Protein AF-Q744Z2-F1 (afdb_monomer_lite)

Radius of gyration: 29.04 Å; chains: 1; bounding box: 95×55×55 Å

Organism: Mycolicibacterium paratuberculosis (strain ATCC BAA-968 / K-10) (NCBI:txid262316)

Structure (mmCIF, N/CA/C/O backbone):
data_AF-Q744Z2-F1
#
_entry.id   AF-Q744Z2-F1
#
loop_
_atom_site.group_PDB
_atom_site.id
_atom_site.type_symbol
_atom_site.label_atom_id
_atom_site.label_alt_id
_atom_site.label_comp_id
_atom_site.label_asym_id
_atom_site.label_entity_id
_atom_site.label_seq_id
_atom_site.pdbx_PDB_ins_code
_atom_site.Cartn_x
_atom_site.Cartn_y
_atom_site.Cartn_z
_atom_site.occupancy
_atom_site.B_iso_or_equiv
_atom_site.auth_seq_id
_atom_site.auth_comp_id
_atom_site.auth_asym_id
_atom_site.auth_atom_id
_atom_site.pdbx_PDB_model_num
ATOM 1 N N . MET A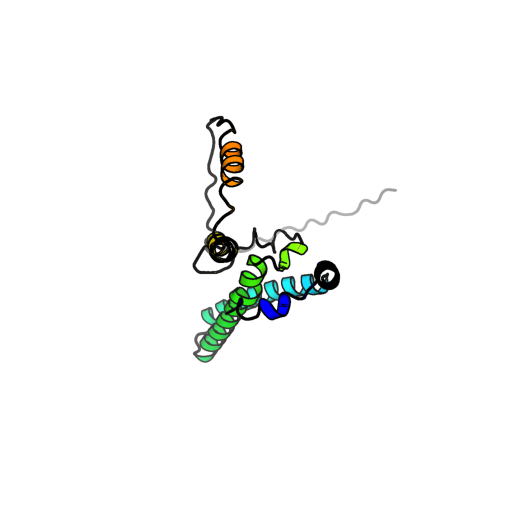 1 1 ? 30.072 -0.519 0.307 1.00 42.50 1 MET A N 1
ATOM 2 C CA . MET A 1 1 ? 30.632 -1.608 -0.518 1.00 42.50 1 MET A CA 1
ATOM 3 C C . MET A 1 1 ? 29.762 -1.810 -1.752 1.00 42.50 1 MET A C 1
ATOM 5 O O . MET A 1 1 ? 28.887 -2.658 -1.738 1.00 42.50 1 MET A O 1
ATOM 9 N N . ALA A 1 2 ? 29.960 -0.981 -2.777 1.00 50.59 2 ALA A N 1
ATOM 10 C CA . ALA A 1 2 ? 29.364 -1.146 -4.112 1.00 50.59 2 ALA A CA 1
ATOM 11 C C . ALA A 1 2 ? 30.356 -0.751 -5.231 1.00 50.59 2 ALA A C 1
ATOM 13 O O . ALA A 1 2 ? 30.009 -0.749 -6.401 1.00 50.59 2 ALA A O 1
ATOM 14 N N . ILE A 1 3 ? 31.595 -0.389 -4.864 1.00 55.66 3 ILE A N 1
ATOM 15 C CA . ILE A 1 3 ? 32.627 0.159 -5.765 1.00 55.66 3 ILE A CA 1
ATOM 16 C C . ILE A 1 3 ? 33.901 -0.711 -5.696 1.00 55.66 3 ILE A C 1
ATOM 18 O O . ILE A 1 3 ? 34.988 -0.274 -6.044 1.00 55.66 3 ILE A O 1
ATOM 22 N N . THR A 1 4 ? 33.813 -1.941 -5.184 1.00 59.09 4 THR A N 1
ATOM 23 C CA . THR A 1 4 ? 34.967 -2.857 -5.117 1.00 59.09 4 THR A CA 1
ATOM 24 C C . THR A 1 4 ? 35.153 -3.672 -6.401 1.00 59.09 4 THR A C 1
ATOM 26 O O . THR A 1 4 ? 36.290 -3.998 -6.715 1.00 59.09 4 THR A O 1
ATOM 29 N N . ASP A 1 5 ? 34.094 -3.876 -7.197 1.00 57.38 5 ASP A N 1
ATOM 30 C CA . ASP A 1 5 ? 34.128 -4.647 -8.457 1.00 57.38 5 ASP A CA 1
ATOM 31 C C . ASP A 1 5 ? 34.112 -3.776 -9.723 1.00 57.38 5 ASP A C 1
ATOM 33 O O . ASP A 1 5 ? 33.815 -4.243 -10.816 1.00 57.38 5 ASP A O 1
ATOM 37 N N . ALA A 1 6 ? 34.470 -2.491 -9.629 1.00 60.88 6 ALA A N 1
ATOM 38 C CA . ALA A 1 6 ? 34.518 -1.609 -10.803 1.00 60.88 6 ALA A CA 1
ATOM 39 C C . ALA A 1 6 ? 35.442 -2.147 -11.921 1.00 60.88 6 ALA A C 1
ATOM 41 O O . ALA A 1 6 ? 35.176 -1.925 -13.100 1.00 60.88 6 ALA A O 1
ATOM 42 N N . ALA A 1 7 ? 36.491 -2.895 -11.560 1.00 64.31 7 ALA A N 1
ATOM 43 C CA . ALA A 1 7 ? 37.372 -3.579 -12.507 1.00 64.31 7 ALA A CA 1
ATOM 44 C C . ALA A 1 7 ? 36.677 -4.738 -13.248 1.00 64.31 7 ALA A C 1
ATOM 46 O O . ALA A 1 7 ? 37.000 -4.997 -14.405 1.00 64.31 7 ALA A O 1
ATOM 47 N N . GLU A 1 8 ? 35.703 -5.397 -12.614 1.00 65.38 8 GLU A N 1
ATOM 48 C CA . GLU A 1 8 ? 34.899 -6.452 -13.230 1.00 65.38 8 GLU A CA 1
ATOM 49 C C . GLU A 1 8 ? 33.952 -5.877 -14.283 1.00 65.38 8 GLU A C 1
ATOM 51 O O . GLU A 1 8 ? 33.723 -6.530 -15.278 1.00 65.38 8 GLU A O 1
ATOM 56 N N . TYR A 1 9 ? 33.476 -4.636 -14.164 1.00 59.28 9 TYR A N 1
ATOM 57 C CA . TYR A 1 9 ? 32.625 -4.006 -15.191 1.00 59.28 9 TYR A CA 1
ATOM 58 C C . TYR A 1 9 ? 33.406 -3.177 -16.224 1.00 59.28 9 TYR A C 1
ATOM 60 O O . TYR A 1 9 ? 32.854 -2.789 -17.253 1.00 59.28 9 TYR A O 1
ATOM 68 N N . ALA A 1 10 ? 34.702 -2.933 -15.997 1.00 64.75 10 ALA A N 1
ATOM 69 C CA . ALA A 1 10 ? 35.559 -2.115 -16.863 1.00 64.75 10 ALA A CA 1
ATOM 70 C C . ALA A 1 10 ? 35.839 -2.726 -18.253 1.00 64.75 10 ALA A C 1
ATOM 72 O O . ALA A 1 10 ? 36.428 -2.059 -19.102 1.00 64.75 10 ALA A O 1
ATOM 73 N N . HIS A 1 11 ? 35.438 -3.979 -18.494 1.00 70.69 11 HIS A N 1
ATOM 74 C CA . HIS A 1 11 ? 35.577 -4.652 -19.789 1.00 70.69 11 HIS A CA 1
ATOM 75 C C . HIS A 1 11 ? 34.333 -4.536 -20.686 1.00 70.69 11 HIS A C 1
ATOM 77 O O . HIS A 1 11 ? 34.386 -4.965 -21.840 1.00 70.69 11 HIS A O 1
ATOM 83 N N . LEU A 1 12 ? 33.223 -3.980 -20.180 1.00 77.44 12 LEU A N 1
ATOM 84 C CA . LEU A 1 12 ? 32.014 -3.779 -20.975 1.00 77.44 12 LEU A CA 1
ATOM 85 C C . LEU A 1 12 ? 32.276 -2.713 -22.037 1.00 77.44 12 LEU A C 1
ATOM 87 O O . LEU A 1 12 ? 32.631 -1.573 -21.731 1.00 77.44 12 LEU A O 1
ATOM 91 N N . ARG A 1 13 ? 32.097 -3.086 -23.303 1.00 83.75 13 ARG A N 1
ATOM 92 C CA . ARG A 1 13 ? 32.170 -2.135 -24.413 1.00 83.75 13 ARG A CA 1
ATOM 93 C C . ARG A 1 13 ? 30.860 -1.364 -24.482 1.00 83.75 13 ARG A C 1
ATOM 95 O O . ARG A 1 13 ? 29.827 -1.814 -23.994 1.00 83.75 13 ARG A O 1
ATOM 102 N N . GLU A 1 14 ? 30.880 -0.232 -25.170 1.00 85.88 14 GLU A N 1
ATOM 103 C CA . GLU A 1 14 ? 29.689 0.597 -25.388 1.00 85.88 14 GLU A CA 1
ATOM 104 C C . GLU A 1 14 ? 28.515 -0.203 -25.984 1.00 85.88 14 GLU A C 1
ATOM 106 O O . GLU A 1 14 ? 27.380 -0.067 -25.540 1.00 85.88 14 GLU A O 1
ATOM 111 N N . ALA A 1 15 ? 28.801 -1.133 -26.900 1.00 87.19 15 ALA A N 1
ATOM 112 C CA . ALA A 1 15 ? 27.796 -2.035 -27.463 1.00 87.19 15 ALA A CA 1
ATOM 113 C C . ALA A 1 15 ? 27.178 -2.998 -26.429 1.00 87.19 15 ALA A C 1
ATOM 115 O O . ALA A 1 15 ? 25.996 -3.320 -26.527 1.00 87.19 15 ALA A O 1
ATOM 116 N N . ASP A 1 16 ? 27.957 -3.452 -25.441 1.00 88.62 16 ASP A N 1
ATOM 117 C CA . ASP A 1 16 ? 27.472 -4.345 -24.385 1.00 88.62 16 ASP A CA 1
ATOM 118 C C . ASP A 1 16 ? 26.570 -3.563 -23.402 1.00 88.62 16 ASP A C 1
ATOM 120 O O . ASP A 1 16 ? 25.550 -4.081 -22.944 1.00 88.62 16 ASP A O 1
ATOM 124 N N . LEU A 1 17 ? 26.892 -2.287 -23.140 1.00 89.50 17 LEU A N 1
ATOM 125 C CA . LEU A 1 17 ? 26.058 -1.375 -22.345 1.00 89.50 17 LEU A CA 1
ATOM 126 C C . LEU A 1 17 ? 24.735 -1.034 -23.043 1.00 89.50 17 LEU A C 1
ATOM 128 O O . LEU A 1 17 ? 23.687 -1.062 -22.399 1.00 89.50 17 LEU A O 1
ATOM 132 N N . GLU A 1 18 ? 24.761 -0.755 -24.348 1.00 92.75 18 GLU A N 1
ATOM 133 C CA . GLU A 1 18 ? 23.546 -0.494 -25.131 1.00 92.75 18 GLU A CA 1
ATOM 134 C C . GLU A 1 18 ? 22.637 -1.730 -25.160 1.00 92.75 18 GLU A C 1
ATOM 136 O O . GLU A 1 18 ? 21.440 -1.640 -24.888 1.00 92.75 18 GLU A O 1
ATOM 141 N N . ALA A 1 19 ? 23.211 -2.914 -25.402 1.00 92.88 19 ALA A N 1
ATOM 142 C CA . ALA A 1 19 ? 22.464 -4.168 -25.378 1.00 92.88 19 ALA A CA 1
ATOM 143 C C . ALA A 1 19 ? 21.819 -4.432 -24.006 1.00 92.88 19 ALA A C 1
ATOM 145 O O . ALA A 1 19 ? 20.661 -4.854 -23.939 1.00 92.88 19 ALA A O 1
ATOM 146 N N . LEU A 1 20 ? 22.532 -4.140 -22.911 1.00 92.75 20 LEU A N 1
ATOM 147 C CA . LEU A 1 20 ? 21.984 -4.211 -21.556 1.00 92.75 20 LEU A CA 1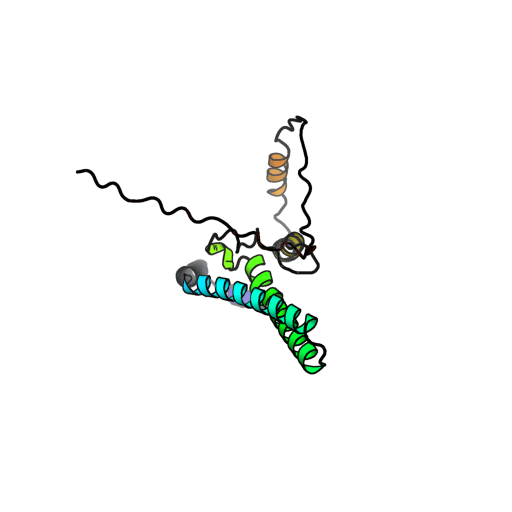
ATOM 148 C C . LEU A 1 20 ? 20.840 -3.207 -21.351 1.00 92.75 20 LEU A C 1
ATOM 150 O O . LEU A 1 20 ? 19.808 -3.572 -20.789 1.00 92.75 20 LEU A O 1
ATOM 154 N N . GLY A 1 21 ? 20.993 -1.968 -21.822 1.00 94.00 21 GLY A N 1
ATOM 155 C CA . GLY A 1 21 ? 19.952 -0.941 -21.760 1.00 94.00 21 GLY A CA 1
ATOM 156 C C . GLY A 1 21 ? 18.669 -1.376 -22.468 1.00 94.00 21 GLY A C 1
ATOM 157 O O . GLY A 1 21 ? 17.589 -1.319 -21.879 1.00 94.00 21 GLY A O 1
ATOM 158 N N . VAL A 1 22 ? 18.793 -1.905 -23.689 1.00 96.56 22 VAL A N 1
ATOM 159 C CA . VAL A 1 22 ? 17.668 -2.462 -24.458 1.00 96.56 22 VAL A CA 1
ATOM 160 C C . VAL A 1 22 ? 17.008 -3.630 -23.719 1.00 96.56 22 VAL A C 1
ATOM 162 O O . VAL A 1 22 ? 15.781 -3.707 -23.672 1.00 96.56 22 VAL A O 1
ATOM 165 N N . ALA A 1 23 ? 17.792 -4.522 -23.108 1.00 96.12 23 ALA A N 1
ATOM 166 C CA . ALA A 1 23 ? 17.257 -5.655 -22.355 1.00 96.12 23 ALA A CA 1
ATOM 167 C C . ALA A 1 23 ? 16.485 -5.214 -21.097 1.00 96.12 23 ALA A C 1
ATOM 169 O O . ALA A 1 23 ? 15.391 -5.716 -20.835 1.00 96.12 23 ALA A O 1
ATOM 170 N N . LEU A 1 24 ? 17.015 -4.252 -20.336 1.00 97.56 24 LEU A N 1
ATOM 171 C CA . LEU A 1 24 ? 16.335 -3.695 -19.160 1.00 97.56 24 LEU A CA 1
ATOM 172 C C . LEU A 1 24 ? 15.051 -2.955 -19.542 1.00 97.56 24 LEU A C 1
ATOM 174 O O . LEU A 1 24 ? 14.034 -3.078 -18.860 1.00 97.56 24 LEU A O 1
ATOM 178 N N . GLU A 1 25 ? 15.079 -2.223 -20.649 1.00 96.75 25 GLU A N 1
ATOM 179 C CA . GLU A 1 25 ? 13.915 -1.536 -21.197 1.00 96.75 25 GLU A CA 1
ATOM 180 C C . GLU A 1 25 ? 12.828 -2.521 -21.651 1.00 96.75 25 GLU A C 1
ATOM 182 O O . GLU A 1 25 ? 11.644 -2.287 -21.400 1.00 96.75 25 GLU A O 1
ATOM 187 N N . ALA A 1 26 ? 13.212 -3.641 -22.270 1.00 97.75 26 ALA A N 1
ATOM 188 C CA . ALA A 1 26 ? 12.282 -4.709 -22.623 1.00 97.75 26 ALA A CA 1
ATOM 189 C C . ALA A 1 26 ? 11.605 -5.293 -21.372 1.00 97.75 26 ALA A C 1
ATOM 191 O O . ALA A 1 26 ? 10.379 -5.343 -21.315 1.00 97.75 26 ALA A O 1
ATOM 192 N N . ILE A 1 27 ? 12.378 -5.613 -20.325 1.00 96.81 27 ILE A N 1
ATOM 193 C CA . ILE A 1 27 ? 11.834 -6.088 -19.040 1.00 96.81 27 ILE A CA 1
ATOM 194 C C . ILE A 1 27 ? 10.884 -5.051 -18.429 1.00 96.81 27 ILE A C 1
ATOM 196 O O . ILE A 1 27 ? 9.795 -5.403 -17.974 1.00 96.81 27 ILE A O 1
ATOM 200 N N . ARG A 1 28 ? 11.267 -3.767 -18.424 1.00 95.25 28 ARG A N 1
ATOM 201 C CA . ARG A 1 28 ? 10.423 -2.682 -17.906 1.00 95.25 28 ARG A CA 1
ATOM 202 C C . ARG A 1 28 ? 9.082 -2.639 -18.635 1.00 95.25 28 ARG A C 1
ATOM 204 O O . ARG A 1 28 ? 8.046 -2.584 -17.979 1.00 95.25 28 ARG A O 1
ATOM 211 N N . ARG A 1 29 ? 9.099 -2.700 -19.970 1.00 96.25 29 ARG A N 1
ATOM 212 C CA . ARG A 1 29 ? 7.886 -2.713 -20.800 1.00 96.25 29 ARG A CA 1
ATOM 213 C C . ARG A 1 29 ? 7.031 -3.937 -20.540 1.00 96.25 29 ARG A C 1
ATOM 215 O O . ARG A 1 29 ? 5.824 -3.790 -20.404 1.00 96.25 29 ARG A O 1
ATOM 222 N N . ASP A 1 30 ? 7.629 -5.117 -20.450 1.00 95.94 30 ASP A N 1
ATOM 223 C CA . ASP A 1 30 ? 6.895 -6.354 -20.184 1.00 95.94 30 ASP A CA 1
ATOM 224 C C . ASP A 1 30 ? 6.180 -6.285 -18.832 1.00 95.94 30 ASP A C 1
ATOM 226 O O . ASP A 1 30 ? 4.991 -6.593 -18.740 1.00 95.94 30 ASP A O 1
ATOM 230 N N . ILE A 1 31 ? 6.870 -5.793 -17.798 1.00 93.50 31 ILE A N 1
ATOM 231 C CA . ILE A 1 31 ? 6.277 -5.581 -16.476 1.00 93.50 31 ILE A CA 1
ATOM 232 C C . ILE A 1 31 ? 5.169 -4.529 -16.549 1.00 93.50 31 ILE A C 1
ATOM 234 O O . ILE A 1 31 ? 4.071 -4.797 -16.074 1.00 93.50 31 ILE A O 1
ATOM 238 N N . GLU A 1 32 ? 5.407 -3.364 -17.153 1.00 92.88 32 GLU A N 1
ATOM 239 C CA . GLU A 1 32 ? 4.403 -2.297 -17.284 1.00 92.88 32 GLU A CA 1
ATOM 240 C C . GLU A 1 32 ? 3.158 -2.750 -18.053 1.00 92.88 32 GLU A C 1
ATOM 242 O O . GLU A 1 32 ? 2.044 -2.447 -17.632 1.00 92.88 32 GLU A O 1
ATOM 247 N N . ASN A 1 33 ? 3.339 -3.528 -19.121 1.00 94.06 33 ASN A N 1
ATOM 248 C CA . ASN A 1 33 ? 2.256 -4.087 -19.927 1.00 94.06 33 ASN A CA 1
ATOM 249 C C . ASN A 1 33 ? 1.501 -5.211 -19.208 1.00 94.06 33 ASN A C 1
ATOM 251 O O . ASN A 1 33 ? 0.337 -5.453 -19.516 1.00 94.06 33 ASN A O 1
ATOM 255 N N . SER A 1 34 ? 2.149 -5.912 -18.271 1.00 93.62 34 SER A N 1
ATOM 256 C CA . SER A 1 34 ? 1.495 -6.958 -17.476 1.00 93.62 34 SER A CA 1
ATOM 257 C C . SER A 1 34 ? 0.505 -6.398 -16.451 1.00 93.62 34 SER A C 1
ATOM 259 O O . SER A 1 34 ? -0.377 -7.126 -15.993 1.00 93.62 34 SER A O 1
ATOM 261 N N . ARG A 1 35 ? 0.627 -5.108 -16.112 1.00 94.62 35 ARG A N 1
ATOM 262 C CA . ARG A 1 35 ? -0.248 -4.429 -15.152 1.00 94.62 35 ARG A CA 1
ATOM 263 C C . ARG A 1 35 ? -1.627 -4.234 -15.752 1.00 94.62 35 ARG A C 1
ATOM 265 O O . ARG A 1 35 ? -1.765 -3.865 -16.917 1.00 94.62 35 ARG A O 1
ATOM 272 N N . GLY A 1 36 ? -2.664 -4.385 -14.939 1.00 94.69 36 GLY A N 1
ATOM 273 C CA . GLY A 1 36 ? -4.008 -4.132 -15.438 1.00 94.69 36 GLY A CA 1
ATOM 274 C C . GLY A 1 36 ? -5.116 -4.279 -14.416 1.00 94.69 36 GLY A C 1
ATOM 275 O O . GLY A 1 36 ? -4.959 -4.017 -13.224 1.00 94.69 36 GLY A O 1
ATOM 276 N N . GLU A 1 37 ? -6.278 -4.697 -14.910 1.00 95.81 37 GLU A N 1
ATOM 277 C CA . GLU A 1 37 ? -7.520 -4.725 -14.134 1.00 95.81 37 GLU A CA 1
ATOM 278 C C . GLU A 1 37 ? -7.431 -5.613 -12.887 1.00 95.81 37 GLU A C 1
ATOM 280 O O . GLU A 1 37 ? -8.048 -5.319 -11.863 1.00 95.81 37 GLU A O 1
ATOM 285 N N . HIS A 1 38 ? -6.629 -6.679 -12.942 1.00 96.19 38 HIS A N 1
ATOM 286 C CA . HIS A 1 38 ? -6.404 -7.546 -11.792 1.00 96.19 38 HIS A CA 1
ATOM 287 C C . HIS A 1 38 ? -5.734 -6.792 -10.633 1.00 96.19 38 HIS A C 1
ATOM 289 O O . HIS A 1 38 ? -6.212 -6.862 -9.500 1.00 96.19 38 HIS A O 1
ATOM 295 N N . ASP A 1 39 ? -4.684 -6.019 -10.916 1.00 96.94 39 ASP A N 1
ATOM 296 C CA . ASP A 1 39 ? -3.962 -5.243 -9.903 1.00 96.94 39 ASP A CA 1
ATOM 297 C C . ASP A 1 39 ? -4.827 -4.103 -9.360 1.00 96.94 39 ASP A C 1
ATOM 299 O O . ASP A 1 39 ? -4.866 -3.867 -8.151 1.00 96.94 39 ASP A O 1
ATOM 303 N N . ARG A 1 40 ? -5.595 -3.446 -10.243 1.00 96.81 40 ARG A N 1
ATOM 304 C CA . ARG A 1 40 ? -6.591 -2.439 -9.852 1.00 96.81 40 ARG A CA 1
ATOM 305 C C . ARG A 1 40 ? -7.630 -3.026 -8.897 1.00 96.81 40 ARG A C 1
ATOM 307 O O . ARG A 1 40 ? -7.911 -2.459 -7.841 1.00 96.81 40 ARG A O 1
ATOM 314 N N . THR A 1 41 ? -8.185 -4.181 -9.248 1.00 97.75 41 THR A N 1
ATOM 315 C CA . THR A 1 41 ? -9.167 -4.882 -8.417 1.00 97.75 41 THR A CA 1
ATOM 316 C C . THR A 1 41 ? -8.561 -5.286 -7.076 1.00 97.75 41 THR A C 1
ATOM 318 O O . THR A 1 41 ? -9.220 -5.172 -6.040 1.00 97.75 41 THR A O 1
ATOM 321 N N . TYR A 1 42 ? -7.309 -5.746 -7.073 1.00 97.69 42 TYR A N 1
ATOM 322 C CA . TYR A 1 42 ? -6.591 -6.105 -5.857 1.00 97.69 42 TYR A CA 1
ATOM 323 C C . TYR A 1 42 ? -6.491 -4.921 -4.892 1.00 97.69 42 TYR A C 1
ATOM 325 O O . TYR A 1 42 ? -6.959 -5.037 -3.758 1.00 97.69 42 TYR A O 1
ATOM 333 N N . ILE A 1 43 ? -5.966 -3.773 -5.333 1.00 97.69 43 ILE A N 1
ATOM 334 C CA . ILE A 1 43 ? -5.753 -2.631 -4.433 1.00 97.69 43 ILE A CA 1
ATOM 335 C C . ILE A 1 43 ? -7.078 -2.060 -3.916 1.00 97.69 43 ILE A C 1
ATOM 337 O O . ILE A 1 43 ? -7.206 -1.768 -2.728 1.00 97.69 43 ILE A O 1
ATOM 341 N N . GLN A 1 44 ? -8.116 -2.004 -4.755 1.00 97.50 44 GLN A N 1
ATOM 342 C CA . GLN A 1 44 ? -9.452 -1.583 -4.320 1.00 97.50 44 GLN A CA 1
ATOM 343 C C . GLN A 1 44 ? -10.036 -2.522 -3.254 1.00 97.50 44 GLN A C 1
ATOM 345 O O . GLN A 1 44 ? -10.612 -2.067 -2.262 1.00 97.50 44 GLN A O 1
ATOM 350 N N . ARG A 1 45 ? -9.858 -3.839 -3.419 1.00 98.25 45 ARG A N 1
ATOM 351 C CA . ARG A 1 45 ? -10.279 -4.832 -2.421 1.00 98.25 45 ARG A CA 1
ATOM 352 C C . ARG A 1 45 ? -9.455 -4.742 -1.144 1.00 98.25 45 ARG A C 1
ATOM 354 O O . ARG A 1 45 ? -10.038 -4.847 -0.069 1.00 98.25 45 ARG A O 1
ATOM 361 N N . ALA A 1 46 ? -8.147 -4.524 -1.244 1.00 98.00 46 ALA A N 1
ATOM 362 C CA . ALA A 1 46 ? -7.271 -4.350 -0.091 1.00 98.00 46 ALA A CA 1
ATOM 363 C C . ALA A 1 46 ? -7.696 -3.131 0.745 1.00 98.00 46 ALA A C 1
ATOM 365 O O . ALA A 1 46 ? -7.850 -3.250 1.960 1.00 98.00 46 ALA A O 1
ATOM 366 N N . ILE A 1 47 ? -8.002 -2.002 0.094 1.00 97.88 47 ILE A N 1
ATOM 367 C CA . ILE A 1 47 ? -8.537 -0.797 0.748 1.00 97.88 47 ILE A CA 1
ATOM 368 C C . ILE A 1 47 ? -9.877 -1.096 1.431 1.00 97.88 47 ILE A C 1
ATOM 370 O O . ILE A 1 47 ? -10.066 -0.773 2.605 1.00 97.88 47 ILE A O 1
ATOM 374 N N . ALA A 1 48 ? -10.818 -1.729 0.724 1.00 98.25 48 ALA A N 1
ATOM 375 C CA . ALA A 1 48 ? -12.126 -2.057 1.288 1.00 98.25 48 ALA A CA 1
ATOM 376 C C . ALA A 1 48 ? -12.015 -3.009 2.492 1.00 98.25 48 ALA A C 1
ATOM 378 O O . ALA A 1 48 ? -12.671 -2.800 3.514 1.00 98.25 48 ALA A O 1
ATOM 379 N N . PHE A 1 49 ? -11.157 -4.027 2.389 1.00 98.44 49 PHE A N 1
ATOM 380 C CA . PHE A 1 49 ? -10.892 -4.983 3.457 1.00 98.44 49 PHE A CA 1
ATOM 381 C C . PHE A 1 49 ? -10.261 -4.309 4.675 1.00 98.44 49 PHE A C 1
ATOM 383 O O . PHE A 1 49 ? -10.755 -4.493 5.784 1.00 98.44 49 PHE A O 1
ATOM 390 N N . GLN A 1 50 ? -9.229 -3.486 4.477 1.00 98.12 50 GLN A N 1
ATOM 391 C CA . GLN A 1 50 ? -8.566 -2.748 5.551 1.00 98.12 50 GLN A CA 1
ATOM 392 C C . GLN A 1 50 ? -9.556 -1.845 6.297 1.00 98.12 50 GLN A C 1
ATOM 394 O O . GLN A 1 50 ? -9.651 -1.929 7.522 1.00 98.12 50 GLN A O 1
ATOM 399 N N . ARG A 1 51 ? -10.343 -1.041 5.569 1.00 97.75 51 ARG A N 1
ATOM 400 C CA . ARG A 1 51 ? -11.318 -0.110 6.162 1.00 97.75 51 ARG A CA 1
ATOM 401 C C . ARG A 1 51 ? -12.430 -0.848 6.902 1.00 97.75 51 ARG A C 1
ATOM 403 O O . ARG A 1 51 ? -12.823 -0.448 7.997 1.00 97.75 51 ARG A O 1
ATOM 410 N N . GLY A 1 52 ? -12.923 -1.939 6.315 1.00 98.31 52 GLY A N 1
ATOM 411 C CA . GLY A 1 52 ? -13.914 -2.805 6.946 1.00 98.31 52 GLY A CA 1
ATOM 412 C C . GLY A 1 52 ? -13.381 -3.450 8.226 1.00 98.31 52 GLY A C 1
ATOM 413 O O . GLY A 1 52 ? -14.074 -3.453 9.243 1.00 98.31 52 GLY A O 1
ATOM 414 N N . LEU A 1 53 ? -12.141 -3.944 8.195 1.00 98.44 53 LEU A N 1
ATOM 415 C CA . LEU A 1 53 ? -11.491 -4.575 9.338 1.00 98.44 53 LEU A CA 1
ATOM 416 C C . LEU A 1 53 ? -11.207 -3.572 10.462 1.00 98.44 53 LEU A C 1
ATOM 418 O O . LEU A 1 53 ? -11.491 -3.889 11.612 1.00 98.44 53 LEU A O 1
ATOM 422 N N . ASP A 1 54 ? -10.715 -2.366 10.155 1.00 98.12 54 ASP A N 1
ATOM 423 C CA . ASP A 1 54 ? -10.486 -1.304 11.150 1.00 98.12 54 ASP A CA 1
ATOM 424 C C . ASP A 1 54 ? -11.794 -0.930 11.865 1.00 98.12 54 ASP A C 1
ATOM 426 O O . ASP A 1 54 ? -11.860 -0.954 13.099 1.00 98.12 54 ASP A O 1
ATOM 430 N N . LEU A 1 55 ? -12.866 -0.675 11.106 1.00 98.31 55 LEU A N 1
ATOM 431 C CA . LEU A 1 55 ? -14.168 -0.339 11.680 1.00 98.31 55 LEU A CA 1
ATOM 432 C C . LEU A 1 55 ? -14.728 -1.487 12.530 1.00 98.31 55 LEU A C 1
ATOM 434 O O . LEU A 1 55 ? -15.155 -1.265 13.665 1.00 98.31 55 LEU A O 1
ATOM 438 N N . ALA A 1 56 ? -14.716 -2.715 12.006 1.00 98.00 56 ALA A N 1
ATOM 439 C CA . ALA A 1 56 ? -15.214 -3.885 12.721 1.00 98.00 56 ALA A CA 1
ATOM 440 C C . ALA A 1 56 ? -14.418 -4.140 14.008 1.00 98.00 56 ALA A C 1
ATOM 442 O O . ALA A 1 56 ? -15.010 -4.376 15.060 1.00 98.00 56 ALA A O 1
ATOM 443 N N . ALA A 1 57 ? -13.090 -4.024 13.955 1.00 97.94 57 ALA A N 1
ATOM 444 C CA . ALA A 1 57 ? -12.224 -4.180 15.114 1.00 97.94 57 ALA A CA 1
ATOM 445 C C . ALA A 1 57 ? -12.555 -3.158 16.209 1.00 97.94 57 ALA A C 1
ATOM 447 O O . ALA A 1 57 ? -12.733 -3.531 17.369 1.00 97.94 57 ALA A O 1
ATOM 448 N N . ARG A 1 58 ? -12.732 -1.880 15.848 1.00 97.75 58 ARG A N 1
ATOM 449 C CA . ARG A 1 58 ? -13.133 -0.827 16.797 1.00 97.75 58 ARG A CA 1
ATOM 450 C C . ARG A 1 58 ? -14.498 -1.097 17.420 1.00 97.75 58 ARG A C 1
ATOM 452 O O . ARG A 1 58 ? -14.657 -0.907 18.624 1.00 97.75 58 ARG A O 1
ATOM 459 N N . LEU A 1 59 ? -15.465 -1.566 16.630 1.00 98.00 59 LEU A N 1
ATOM 460 C CA . LEU A 1 59 ? -16.787 -1.941 17.134 1.00 98.00 59 LEU A CA 1
ATOM 461 C C . LEU A 1 59 ? -16.706 -3.118 18.110 1.00 98.00 59 LEU A C 1
ATOM 463 O O . LEU A 1 59 ? -17.332 -3.068 19.165 1.00 98.00 59 LEU A O 1
ATOM 467 N N . VAL A 1 60 ? -15.903 -4.141 17.806 1.00 97.44 60 VAL A N 1
ATOM 468 C CA . VAL A 1 60 ? -15.681 -5.287 18.700 1.00 97.44 60 VAL A CA 1
ATOM 469 C C . VAL A 1 60 ? -15.047 -4.839 20.016 1.00 97.44 60 VAL A C 1
ATOM 471 O O . VAL A 1 60 ? -15.526 -5.233 21.078 1.00 97.44 60 VAL A O 1
ATOM 474 N N . ILE A 1 61 ? -14.024 -3.980 19.972 1.00 96.94 61 ILE A N 1
ATOM 475 C CA . ILE A 1 61 ? -13.392 -3.429 21.181 1.00 96.94 61 ILE A CA 1
ATOM 476 C C . ILE A 1 61 ? -14.410 -2.631 22.006 1.00 96.94 61 ILE A C 1
ATOM 478 O O . ILE A 1 61 ? -14.473 -2.800 23.221 1.00 96.94 61 ILE A O 1
ATOM 482 N N . ALA A 1 62 ? -15.215 -1.780 21.363 1.00 96.12 62 ALA A N 1
ATOM 483 C CA . ALA A 1 62 ? -16.178 -0.920 22.049 1.00 96.12 62 ALA A CA 1
ATOM 484 C C . ALA A 1 62 ? -17.378 -1.692 22.632 1.00 96.12 62 ALA A C 1
ATOM 486 O O . ALA A 1 62 ? -17.895 -1.322 23.686 1.00 96.12 62 ALA A O 1
ATOM 487 N N . ALA A 1 63 ? -17.833 -2.750 21.955 1.00 95.50 63 ALA A N 1
ATOM 488 C CA . ALA A 1 63 ? -18.995 -3.539 22.364 1.00 95.50 63 ALA A CA 1
ATOM 489 C C . ALA A 1 63 ? -18.638 -4.709 23.297 1.00 95.50 63 ALA A C 1
ATOM 491 O O . ALA A 1 63 ? -19.487 -5.163 24.070 1.00 95.50 63 ALA A O 1
ATOM 492 N N . SER A 1 64 ? -17.401 -5.214 23.252 1.00 91.75 64 SER A N 1
ATOM 493 C CA . SER A 1 64 ? -16.981 -6.323 24.106 1.00 91.75 64 SER A CA 1
ATOM 494 C C . SER A 1 64 ? -16.684 -5.854 25.525 1.00 91.75 64 SER A C 1
ATOM 496 O O . SER A 1 64 ? -15.846 -4.991 25.766 1.00 91.75 64 SER A O 1
ATOM 498 N N . ARG A 1 65 ? -17.308 -6.522 26.497 1.00 90.75 65 ARG A N 1
ATOM 499 C CA . ARG A 1 65 ? -16.963 -6.418 27.927 1.00 90.75 65 ARG A CA 1
ATOM 500 C C . ARG A 1 65 ? -16.104 -7.588 28.411 1.00 90.75 65 ARG A C 1
ATOM 502 O O . ARG A 1 65 ? -15.778 -7.669 29.590 1.00 90.75 65 ARG A O 1
ATOM 509 N N . SER A 1 66 ? -15.784 -8.517 27.511 1.00 93.81 66 SER A N 1
ATOM 510 C CA . SER A 1 66 ? -15.015 -9.726 27.800 1.00 93.81 66 SER A CA 1
ATOM 511 C C . SER A 1 66 ? -13.548 -9.547 27.405 1.00 93.81 66 SER A C 1
ATOM 513 O O . SER A 1 66 ? -13.254 -8.931 26.377 1.00 93.81 66 SER A O 1
ATOM 515 N N . GLY A 1 67 ? -12.637 -10.129 28.191 1.00 94.25 67 GLY A N 1
ATOM 516 C CA . GLY A 1 67 ? -11.203 -10.154 27.881 1.00 94.25 67 GLY A CA 1
ATOM 517 C C . GLY A 1 67 ? -10.887 -10.750 26.499 1.00 94.25 67 GLY A C 1
ATOM 518 O O . GLY A 1 67 ? -10.180 -10.103 25.729 1.00 94.25 67 GLY A O 1
ATOM 519 N N . PRO A 1 68 ? -11.457 -11.914 26.121 1.00 95.06 68 PRO A N 1
ATOM 520 C CA . PRO A 1 68 ? -11.238 -12.500 24.798 1.00 95.06 68 PRO A CA 1
ATOM 521 C C . PRO A 1 68 ? -11.734 -11.620 23.647 1.00 95.06 68 PRO A C 1
ATOM 523 O O . PRO A 1 68 ? -11.030 -11.467 22.653 1.00 95.06 68 PRO A O 1
ATOM 526 N N . GLY A 1 69 ? -12.914 -11.003 23.777 1.00 94.12 69 GLY A N 1
ATOM 527 C CA . GLY A 1 69 ? -13.433 -10.118 22.732 1.00 94.12 69 GLY A CA 1
ATOM 528 C C . GLY A 1 69 ? -12.607 -8.838 22.584 1.00 94.12 69 GLY A C 1
ATOM 529 O O . GLY A 1 69 ? -12.373 -8.392 21.466 1.00 94.12 69 GLY A O 1
ATOM 530 N N . TRP A 1 70 ? -12.085 -8.292 23.688 1.00 96.44 70 TRP A N 1
ATOM 531 C CA . TRP A 1 70 ? -11.135 -7.178 23.629 1.00 96.44 70 TRP A CA 1
ATOM 532 C C . TRP A 1 70 ? -9.829 -7.587 22.934 1.00 96.44 70 TRP A C 1
ATOM 534 O O . TRP A 1 70 ? -9.365 -6.879 22.046 1.00 96.44 70 TRP A O 1
ATOM 544 N N . ALA A 1 71 ? -9.268 -8.753 23.274 1.00 97.12 71 ALA A N 1
ATOM 545 C CA . ALA A 1 71 ? -8.045 -9.261 22.651 1.00 97.12 71 ALA A CA 1
ATOM 546 C C . ALA A 1 71 ? -8.222 -9.505 21.143 1.00 97.12 71 ALA A C 1
ATOM 548 O O . ALA A 1 71 ? -7.367 -9.102 20.355 1.00 97.12 71 ALA A O 1
ATOM 549 N N . LEU A 1 72 ? -9.350 -10.097 20.735 1.00 97.38 72 LEU A N 1
ATOM 550 C CA . LEU A 1 72 ? -9.692 -10.299 19.326 1.00 97.38 72 LEU A CA 1
ATOM 551 C C . LEU A 1 72 ? -9.802 -8.966 18.579 1.00 97.38 72 LEU A C 1
ATOM 553 O O . LEU A 1 72 ? -9.218 -8.812 17.510 1.00 97.38 72 LEU A O 1
ATOM 557 N N . GLY A 1 73 ? -10.521 -7.999 19.152 1.00 97.75 73 GLY A N 1
ATOM 558 C CA . GLY A 1 73 ? -10.661 -6.671 18.568 1.00 97.75 73 GLY A CA 1
ATOM 559 C C . GLY A 1 73 ? -9.314 -5.958 18.425 1.00 97.75 73 GLY A C 1
ATOM 560 O O . GLY A 1 73 ? -9.014 -5.421 17.363 1.00 97.75 73 GLY A O 1
ATOM 561 N N . THR A 1 74 ? -8.457 -6.017 19.446 1.00 97.69 74 THR A N 1
ATOM 562 C CA . THR A 1 74 ? -7.104 -5.442 19.402 1.00 97.69 74 THR A CA 1
ATOM 563 C C . THR A 1 74 ? -6.233 -6.112 18.339 1.00 97.69 74 THR A C 1
ATOM 565 O O . THR A 1 74 ? -5.563 -5.416 17.580 1.00 97.69 74 THR A O 1
ATOM 568 N N . ALA A 1 75 ? -6.261 -7.443 18.231 1.00 98.12 75 ALA A N 1
ATOM 569 C CA . ALA A 1 75 ? -5.507 -8.172 17.210 1.00 98.12 75 ALA A CA 1
ATOM 570 C C . ALA A 1 75 ? -5.988 -7.840 15.785 1.00 98.12 75 ALA A C 1
ATOM 572 O O . ALA A 1 75 ? -5.175 -7.616 14.884 1.00 98.12 75 ALA A O 1
ATOM 573 N N . ALA A 1 76 ? -7.305 -7.745 15.584 1.00 98.12 76 ALA A N 1
ATOM 574 C CA . ALA A 1 76 ? -7.891 -7.327 14.313 1.00 98.12 76 ALA A CA 1
ATOM 575 C C . ALA A 1 76 ? -7.507 -5.881 13.958 1.00 98.12 76 ALA A C 1
ATOM 577 O O . ALA A 1 76 ? -7.129 -5.610 12.819 1.00 98.12 76 ALA A O 1
ATOM 578 N N . LEU A 1 77 ? -7.519 -4.968 14.936 1.00 98.12 77 LEU A N 1
ATOM 579 C CA . LEU A 1 77 ? -7.112 -3.576 14.740 1.00 98.12 77 LEU A CA 1
ATOM 580 C C . LEU A 1 77 ? -5.622 -3.466 14.398 1.00 98.12 77 LEU A C 1
ATOM 582 O O . LEU A 1 77 ? -5.254 -2.727 13.488 1.00 98.12 77 LEU A O 1
ATOM 586 N N . ALA A 1 78 ? -4.768 -4.228 15.087 1.00 97.88 78 ALA A N 1
ATOM 587 C CA . ALA A 1 78 ? -3.341 -4.296 14.784 1.00 97.88 78 ALA A CA 1
ATOM 588 C C . ALA A 1 78 ? -3.107 -4.786 13.348 1.00 97.88 78 ALA A C 1
ATOM 590 O O . ALA A 1 78 ? -2.335 -4.179 12.612 1.00 97.88 78 ALA A O 1
ATOM 591 N N . THR A 1 79 ? -3.846 -5.811 12.918 1.00 98.06 79 THR A N 1
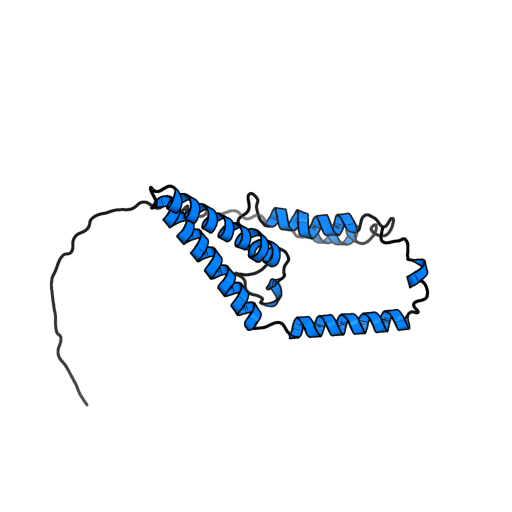ATOM 592 C CA . THR A 1 79 ? -3.785 -6.330 11.544 1.00 98.06 79 THR A CA 1
ATOM 593 C C . THR A 1 79 ? -4.220 -5.275 10.524 1.00 98.06 79 THR A C 1
ATOM 595 O O . THR A 1 79 ? -3.510 -5.037 9.548 1.00 98.06 79 THR A O 1
ATOM 598 N N . ALA A 1 80 ? -5.342 -4.585 10.762 1.00 98.00 80 ALA A N 1
ATOM 599 C CA . ALA A 1 80 ? -5.809 -3.505 9.890 1.00 98.00 80 ALA A CA 1
ATOM 600 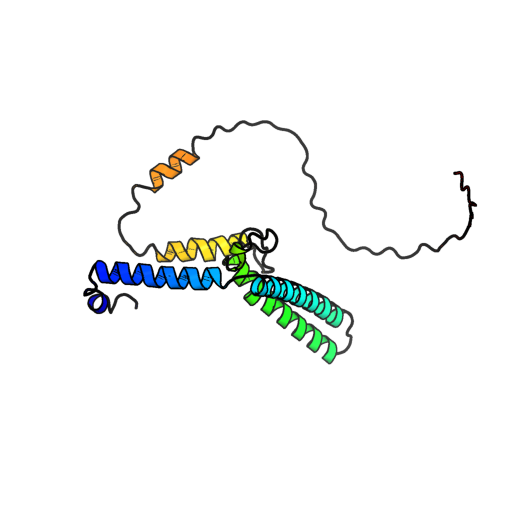C C . ALA A 1 80 ? -4.780 -2.370 9.775 1.00 98.00 80 ALA A C 1
ATOM 602 O O . ALA A 1 80 ? -4.574 -1.825 8.691 1.00 98.00 80 ALA A O 1
ATOM 603 N N . LYS A 1 81 ? -4.095 -2.040 10.877 1.00 96.62 81 LYS A N 1
ATOM 604 C CA . LYS A 1 81 ? -3.019 -1.046 10.888 1.00 96.62 81 LYS A CA 1
ATOM 605 C C . LYS A 1 81 ? -1.759 -1.516 10.171 1.00 96.62 81 LYS A C 1
ATOM 607 O O . LYS A 1 81 ? -1.138 -0.709 9.492 1.00 96.62 81 LYS A O 1
ATOM 612 N N . SER A 1 82 ? -1.395 -2.793 10.260 1.00 96.94 82 SER A N 1
ATOM 613 C CA . SER A 1 82 ? -0.278 -3.343 9.483 1.00 96.94 82 SER A CA 1
ATOM 614 C C . SER A 1 82 ? -0.542 -3.278 7.979 1.00 96.94 82 SER A C 1
ATOM 616 O O . SER A 1 82 ? 0.356 -2.894 7.233 1.00 96.94 82 SER A O 1
ATOM 618 N N . ILE A 1 83 ? -1.767 -3.594 7.546 1.00 97.50 83 ILE A N 1
ATOM 619 C CA . ILE A 1 83 ? -2.174 -3.488 6.137 1.00 97.50 83 ILE A CA 1
ATOM 620 C C . ILE A 1 83 ? -2.131 -2.026 5.684 1.00 97.50 83 ILE A C 1
ATOM 622 O O . ILE A 1 83 ? -1.496 -1.718 4.681 1.00 97.50 83 ILE A O 1
ATOM 626 N N . GLU A 1 84 ? -2.723 -1.106 6.451 1.00 96.69 84 GLU A N 1
ATOM 627 C CA . GLU A 1 84 ? -2.654 0.327 6.135 1.00 96.69 84 GLU A CA 1
ATOM 628 C C . GLU A 1 84 ? -1.207 0.821 6.036 1.00 96.69 84 GLU A C 1
ATOM 630 O O . GLU A 1 84 ? -0.863 1.559 5.121 1.00 96.69 84 GLU A O 1
ATOM 635 N N . ASN A 1 85 ? -0.338 0.390 6.951 1.00 95.19 85 ASN A N 1
ATOM 636 C CA . ASN A 1 85 ? 1.029 0.881 7.010 1.00 95.19 85 ASN A CA 1
ATOM 637 C C . ASN A 1 85 ? 1.909 0.342 5.878 1.00 95.19 85 ASN A C 1
ATOM 639 O O . ASN A 1 85 ? 2.613 1.117 5.241 1.00 95.19 85 ASN A O 1
ATOM 643 N N . MET A 1 86 ? 1.902 -0.972 5.647 1.00 94.88 86 MET A N 1
ATOM 644 C CA . MET A 1 86 ? 2.864 -1.612 4.743 1.00 94.88 86 MET A CA 1
ATOM 645 C C . MET A 1 86 ? 2.308 -1.883 3.348 1.00 94.88 86 MET A C 1
ATOM 647 O O . MET A 1 86 ? 3.065 -1.813 2.387 1.00 94.88 86 MET A O 1
ATOM 651 N N . GLU A 1 87 ? 1.013 -2.179 3.226 1.00 96.31 87 GLU A N 1
ATOM 652 C CA . GLU A 1 87 ? 0.406 -2.544 1.942 1.00 96.31 87 GLU A CA 1
ATOM 653 C C . GLU A 1 87 ? -0.176 -1.329 1.214 1.00 96.31 87 GLU A C 1
ATOM 655 O O . GLU A 1 87 ? -0.031 -1.211 -0.002 1.00 96.31 87 GLU A O 1
ATOM 660 N N . LEU A 1 88 ? -0.823 -0.418 1.950 1.00 96.88 88 LEU A N 1
ATOM 661 C CA . LEU A 1 88 ? -1.505 0.740 1.369 1.00 96.88 88 LEU A CA 1
ATOM 662 C C . LEU A 1 88 ? -0.614 1.985 1.392 1.00 96.88 88 LEU A C 1
ATOM 664 O O . LEU A 1 88 ? -0.075 2.372 0.357 1.00 96.88 88 LEU A O 1
ATOM 668 N N . GLY A 1 89 ? -0.416 2.589 2.564 1.00 94.38 89 GLY A N 1
ATOM 669 C CA . GLY A 1 89 ? 0.287 3.860 2.730 1.00 94.38 89 GLY A CA 1
ATOM 670 C C . GLY A 1 89 ? 1.691 3.854 2.134 1.00 94.38 89 GLY A C 1
ATOM 671 O O . GLY A 1 89 ? 2.000 4.700 1.297 1.00 94.38 89 GLY A O 1
ATOM 672 N N . HIS A 1 90 ? 2.515 2.863 2.482 1.00 93.81 90 HIS A N 1
ATOM 673 C CA . HIS A 1 90 ? 3.879 2.751 1.963 1.00 93.81 90 HIS A CA 1
ATOM 674 C C . HIS A 1 90 ? 3.928 2.634 0.430 1.00 93.81 90 HIS A C 1
ATOM 676 O O . HIS A 1 90 ? 4.594 3.432 -0.231 1.00 93.81 90 HIS A O 1
ATOM 682 N N . ASN A 1 91 ? 3.184 1.687 -0.148 1.00 95.75 91 ASN A N 1
ATOM 683 C CA . ASN A 1 91 ? 3.221 1.409 -1.586 1.00 95.75 91 ASN A CA 1
ATOM 684 C C . ASN A 1 91 ? 2.593 2.542 -2.414 1.00 95.75 91 ASN A C 1
ATOM 686 O O . ASN A 1 91 ? 3.162 2.964 -3.425 1.00 95.75 91 ASN A O 1
ATOM 690 N N . ILE A 1 92 ? 1.443 3.077 -1.983 1.00 96.25 92 ILE A N 1
ATOM 691 C CA . ILE A 1 92 ? 0.775 4.192 -2.668 1.00 96.25 92 ILE A CA 1
ATOM 692 C C . ILE A 1 92 ? 1.645 5.449 -2.585 1.00 96.25 92 ILE A C 1
ATOM 694 O O . ILE A 1 92 ? 1.896 6.074 -3.612 1.00 96.25 92 ILE A O 1
ATOM 698 N N . CYS A 1 93 ? 2.191 5.803 -1.416 1.00 94.00 93 CYS A N 1
ATOM 699 C CA . CYS A 1 93 ? 3.063 6.978 -1.290 1.00 94.00 93 CYS A CA 1
ATOM 700 C C . CYS A 1 93 ? 4.425 6.823 -1.994 1.00 94.00 93 CYS A C 1
ATOM 702 O O . CYS A 1 93 ? 5.077 7.835 -2.275 1.00 94.00 93 CYS A O 1
ATOM 704 N N . HIS A 1 94 ? 4.849 5.597 -2.314 1.00 93.12 94 HIS A N 1
ATOM 705 C CA . HIS A 1 94 ? 5.986 5.336 -3.203 1.00 93.12 94 HIS A CA 1
ATOM 706 C C . HIS A 1 94 ? 5.648 5.423 -4.700 1.00 93.12 94 HIS A C 1
ATOM 708 O O . HIS A 1 94 ? 6.561 5.365 -5.524 1.00 93.12 94 HIS A O 1
ATOM 714 N N . GLY A 1 95 ? 4.378 5.609 -5.066 1.00 93.75 95 GLY A N 1
ATOM 715 C CA . GLY A 1 95 ? 3.945 5.734 -6.459 1.00 93.75 95 GLY A CA 1
ATOM 716 C C . GLY A 1 95 ? 3.745 4.402 -7.168 1.00 93.75 95 GLY A C 1
ATOM 717 O O . GLY A 1 95 ? 3.612 4.373 -8.390 1.00 93.75 95 GLY A O 1
ATOM 718 N N . GLN A 1 96 ? 3.675 3.291 -6.423 1.00 94.56 96 GLN A N 1
ATOM 719 C CA . GLN A 1 96 ? 3.418 1.976 -7.009 1.00 94.56 96 GLN A CA 1
ATOM 720 C C . GLN A 1 96 ? 2.136 1.985 -7.845 1.00 94.56 96 GLN A C 1
ATOM 722 O O . GLN A 1 96 ? 2.082 1.310 -8.863 1.00 94.56 96 GLN A O 1
ATOM 727 N N . TRP A 1 97 ? 1.123 2.762 -7.467 1.00 96.75 97 TRP A N 1
ATOM 728 C CA . TRP A 1 97 ? -0.213 2.723 -8.063 1.00 96.75 97 TRP A CA 1
ATOM 729 C C . TRP A 1 97 ? -0.520 3.881 -9.034 1.00 96.75 97 TRP A C 1
ATOM 731 O O . TRP A 1 97 ? -1.572 3.874 -9.668 1.00 96.75 97 TRP A O 1
ATOM 741 N N . ASP A 1 98 ? 0.422 4.809 -9.241 1.00 95.88 98 ASP A N 1
ATOM 742 C CA . ASP A 1 98 ? 0.202 6.061 -9.993 1.00 95.88 98 ASP A CA 1
ATOM 743 C C . ASP A 1 98 ? -0.144 5.839 -11.478 1.00 95.88 98 ASP A C 1
ATOM 745 O O . ASP A 1 98 ? -0.868 6.629 -12.082 1.00 95.88 98 ASP A O 1
ATOM 749 N N . TRP A 1 99 ? 0.295 4.719 -12.060 1.00 95.31 99 TRP A N 1
ATOM 750 C CA . TRP A 1 99 ? -0.046 4.298 -13.427 1.00 95.31 99 TRP A CA 1
ATOM 751 C C . TRP A 1 99 ? -1.559 4.164 -13.675 1.00 95.31 99 TRP A C 1
ATOM 753 O O . TRP A 1 99 ? -1.996 4.277 -14.818 1.00 95.31 99 TRP A O 1
ATOM 763 N N . MET A 1 100 ? -2.366 3.936 -12.629 1.00 95.81 100 MET A N 1
ATOM 764 C CA . MET A 1 100 ? -3.827 3.861 -12.756 1.00 95.81 100 MET A CA 1
ATOM 765 C C . MET A 1 100 ? -4.470 5.229 -13.004 1.00 95.81 100 MET A C 1
ATOM 767 O O . MET A 1 100 ? -5.645 5.274 -13.373 1.00 95.81 100 MET A O 1
ATOM 771 N N . ASN A 1 101 ? -3.730 6.323 -12.767 1.00 94.69 101 ASN A N 1
ATOM 772 C CA . ASN A 1 101 ? -4.211 7.705 -12.820 1.00 94.69 101 ASN A CA 1
ATOM 773 C C . ASN A 1 101 ? -5.530 7.907 -12.043 1.00 94.69 101 ASN A C 1
ATOM 775 O O . ASN A 1 101 ? -6.435 8.622 -12.477 1.00 94.69 101 ASN A O 1
ATOM 779 N N . ASP A 1 102 ? -5.658 7.211 -10.912 1.00 95.12 102 ASP A N 1
ATOM 780 C CA . ASP A 1 102 ? -6.823 7.269 -10.037 1.00 95.12 102 ASP A CA 1
ATOM 781 C C . ASP A 1 102 ? -6.580 8.331 -8.955 1.00 95.12 102 ASP A C 1
ATOM 783 O O . ASP A 1 102 ? -5.660 8.161 -8.154 1.00 95.12 102 ASP A O 1
ATOM 787 N N . PRO A 1 103 ? -7.365 9.423 -8.892 1.00 93.12 103 PRO A N 1
ATOM 788 C CA . PRO A 1 103 ? -7.115 10.509 -7.949 1.00 93.12 103 PRO A CA 1
ATOM 789 C C . PRO A 1 103 ? -7.278 10.092 -6.482 1.00 93.12 103 PRO A C 1
ATOM 791 O O . PRO A 1 103 ? -6.741 10.773 -5.608 1.00 93.12 103 PRO A O 1
ATOM 794 N N . GLU A 1 104 ? -7.999 9.004 -6.193 1.00 92.88 104 GLU A N 1
ATOM 795 C CA . GLU A 1 104 ? -8.123 8.475 -4.834 1.00 92.88 104 GLU A CA 1
ATOM 796 C C . GLU A 1 104 ? -6.956 7.565 -4.452 1.00 92.88 104 GLU A C 1
ATOM 798 O O . GLU A 1 104 ? -6.690 7.424 -3.266 1.00 92.88 104 GLU A O 1
ATOM 803 N N . ILE A 1 105 ? -6.256 6.965 -5.421 1.00 95.75 105 ILE A N 1
ATOM 804 C CA . ILE A 1 105 ? -5.159 6.007 -5.207 1.00 95.75 105 ILE A CA 1
ATOM 805 C C . ILE A 1 105 ? -3.912 6.514 -5.943 1.00 95.75 105 ILE A C 1
ATOM 807 O O . ILE A 1 105 ? -3.400 5.873 -6.860 1.00 95.75 105 ILE A O 1
ATOM 811 N N . HIS A 1 106 ? -3.436 7.694 -5.543 1.00 95.94 106 HIS A N 1
ATOM 812 C CA . HIS A 1 106 ? -2.261 8.331 -6.134 1.00 95.94 106 HIS A CA 1
ATOM 813 C C . HIS A 1 106 ? -1.293 8.811 -5.057 1.00 95.94 106 HIS A C 1
ATOM 815 O O . HIS A 1 106 ? -1.702 9.345 -4.023 1.00 95.94 106 HIS A O 1
ATOM 821 N N . SER A 1 107 ? 0.007 8.695 -5.312 1.00 93.69 107 SER A N 1
ATOM 822 C CA . SER A 1 107 ? 1.058 9.070 -4.364 1.00 93.69 107 SER A CA 1
ATOM 823 C C . SER A 1 107 ? 0.963 10.515 -3.886 1.00 93.69 107 SER A C 1
ATOM 825 O O . SER A 1 107 ? 1.311 10.804 -2.743 1.00 93.69 107 SER A O 1
ATOM 827 N N . SER A 1 108 ? 0.479 11.428 -4.729 1.00 90.94 108 SER A N 1
ATOM 828 C CA . SER A 1 108 ? 0.352 12.858 -4.421 1.00 90.94 108 SER A CA 1
ATOM 829 C C . SER A 1 108 ? -0.884 13.223 -3.597 1.00 90.94 108 SER A C 1
ATOM 831 O O . SER A 1 108 ? -0.875 14.273 -2.956 1.00 90.94 108 SER A O 1
ATOM 833 N N . THR A 1 109 ? -1.937 12.405 -3.633 1.00 92.25 109 THR A N 1
ATOM 834 C CA . THR A 1 109 ? -3.237 12.693 -3.000 1.00 92.25 109 THR A CA 1
ATOM 835 C C . THR A 1 109 ? -3.547 11.768 -1.832 1.00 92.25 109 THR A C 1
ATOM 837 O O . THR A 1 109 ? -4.303 12.164 -0.948 1.00 92.25 109 THR A O 1
ATOM 840 N N . TRP A 1 110 ? -2.961 10.567 -1.795 1.00 94.38 110 TRP A N 1
ATOM 841 C CA . TRP A 1 110 ? -3.141 9.635 -0.690 1.00 94.38 110 TRP A CA 1
ATOM 842 C C . TRP A 1 110 ? -2.623 10.244 0.608 1.00 94.38 110 TRP A C 1
ATOM 844 O O . TRP A 1 110 ? -1.486 10.732 0.675 1.00 94.38 110 TRP A O 1
ATOM 854 N N . GLU A 1 111 ? -3.462 10.173 1.638 1.00 92.88 111 GLU A N 1
ATOM 855 C CA . GLU A 1 111 ? -3.073 10.475 3.003 1.00 92.88 111 GLU A CA 1
ATOM 856 C C . GLU A 1 111 ? -2.927 9.177 3.785 1.00 92.88 111 GLU A C 1
ATOM 858 O O . GLU A 1 111 ? -3.896 8.475 4.064 1.00 92.88 111 GLU A O 1
ATOM 863 N N . TRP A 1 112 ? -1.679 8.869 4.111 1.00 90.81 112 TRP A N 1
ATOM 864 C CA . TRP A 1 112 ? -1.293 7.749 4.938 1.00 90.81 112 TRP A CA 1
ATOM 865 C C . TRP A 1 112 ? -1.652 8.048 6.395 1.00 90.81 112 TRP A C 1
ATOM 867 O O . TRP A 1 112 ? -1.214 9.047 6.968 1.00 90.81 112 TRP A O 1
ATOM 877 N N . ASP A 1 113 ? -2.437 7.159 7.004 1.00 86.38 113 ASP A N 1
ATOM 878 C CA . ASP A 1 113 ? -2.794 7.200 8.425 1.00 86.38 113 ASP A CA 1
ATOM 879 C C . ASP A 1 113 ? -1.592 6.831 9.322 1.00 86.38 113 ASP A C 1
ATOM 881 O O . ASP A 1 113 ? -1.488 5.735 9.885 1.00 86.38 113 ASP A O 1
ATOM 885 N N . MET A 1 114 ? -0.658 7.778 9.422 1.00 84.88 114 MET A N 1
ATOM 886 C CA . MET A 1 114 ? 0.523 7.764 10.281 1.00 84.88 114 MET A CA 1
ATOM 887 C C . MET A 1 114 ? 0.512 8.966 11.241 1.00 84.88 114 MET A C 1
ATOM 889 O O . MET A 1 114 ? -0.327 9.857 11.163 1.00 84.88 114 MET A O 1
ATOM 893 N N . VAL A 1 115 ? 1.466 9.013 12.175 1.00 81.44 115 VAL A N 1
ATOM 894 C CA . VAL A 1 115 ? 1.554 10.099 13.178 1.00 81.44 115 VAL A CA 1
ATOM 895 C C . VAL A 1 115 ? 1.885 11.466 12.546 1.00 81.44 115 VAL A C 1
ATOM 897 O O . VAL A 1 115 ? 1.630 12.505 13.150 1.00 81.44 115 VAL A O 1
ATOM 900 N N . GLY A 1 116 ? 2.457 11.479 11.339 1.00 79.56 116 GLY A N 1
ATOM 901 C CA . GLY A 1 116 ? 2.810 12.690 10.595 1.00 79.56 116 GLY A CA 1
ATOM 902 C C . GLY A 1 116 ? 1.963 12.891 9.340 1.00 79.56 116 GLY A C 1
ATOM 903 O O . GLY A 1 116 ? 1.153 12.049 8.977 1.00 79.56 116 GLY A O 1
ATOM 904 N N . VAL A 1 117 ? 2.187 14.009 8.648 1.00 86.25 117 VAL A N 1
ATOM 905 C CA . VAL A 1 117 ? 1.559 14.262 7.343 1.00 86.25 117 VAL A CA 1
ATOM 906 C C . VAL A 1 117 ? 2.305 13.526 6.234 1.00 86.25 117 VAL A C 1
ATOM 908 O O . VAL A 1 117 ? 3.542 13.518 6.193 1.00 86.25 117 VAL A O 1
ATOM 911 N N . SER A 1 118 ? 1.561 12.977 5.278 1.00 87.12 118 SER A N 1
ATOM 912 C CA . SER A 1 118 ? 2.124 12.188 4.175 1.00 87.12 118 SER A CA 1
ATOM 913 C C . SER A 1 118 ? 3.111 12.995 3.330 1.00 87.12 118 SER A C 1
ATOM 915 O O . SER A 1 118 ? 4.109 12.470 2.845 1.00 87.12 118 SER A O 1
ATOM 917 N N . SER A 1 119 ? 2.893 14.308 3.205 1.00 84.50 119 SER A N 1
ATOM 918 C CA . SER A 1 119 ? 3.788 15.227 2.490 1.00 84.50 119 SER A CA 1
ATOM 919 C C . SER A 1 119 ? 5.194 15.311 3.095 1.00 84.50 119 SER A C 1
ATOM 921 O O . SER A 1 119 ? 6.172 15.355 2.348 1.00 84.50 119 SER A O 1
ATOM 923 N N . GLN A 1 120 ? 5.319 15.286 4.426 1.00 85.88 120 GLN A N 1
ATOM 924 C CA . GLN A 1 120 ? 6.618 15.289 5.105 1.00 85.88 120 GLN A CA 1
ATOM 925 C C . GLN A 1 120 ? 7.349 13.972 4.888 1.00 85.88 120 GLN A C 1
ATOM 927 O O . GLN A 1 120 ? 8.546 13.988 4.595 1.00 85.88 120 GLN A O 1
ATOM 932 N N . TRP A 1 121 ? 6.632 12.849 4.986 1.00 87.62 121 TRP A N 1
ATOM 933 C CA . TRP A 1 121 ? 7.210 11.547 4.682 1.00 87.62 121 TRP A CA 1
ATOM 934 C C . TRP A 1 121 ? 7.672 11.496 3.225 1.00 87.62 121 TRP A C 1
ATOM 936 O O . TRP A 1 121 ? 8.843 11.233 2.990 1.00 87.62 121 TRP A O 1
ATOM 946 N N . ARG A 1 122 ? 6.833 11.879 2.250 1.00 83.88 122 ARG A N 1
ATOM 947 C CA . ARG A 1 122 ? 7.216 11.928 0.825 1.00 83.88 122 ARG A CA 1
ATOM 948 C C . ARG A 1 122 ? 8.448 12.803 0.594 1.00 83.88 122 ARG A C 1
ATOM 950 O O . ARG A 1 122 ? 9.366 12.401 -0.113 1.00 83.88 122 ARG A O 1
ATOM 957 N N . TYR A 1 123 ? 8.514 13.981 1.210 1.00 83.75 123 TYR A N 1
ATOM 958 C CA . TYR A 1 123 ? 9.678 14.857 1.080 1.00 83.75 123 TYR A CA 1
ATOM 959 C C . TYR A 1 123 ? 10.948 14.241 1.687 1.00 83.75 123 TYR A C 1
ATOM 961 O O . TYR A 1 123 ? 12.005 14.239 1.057 1.00 83.75 123 TYR A O 1
ATOM 969 N N . ALA A 1 124 ? 10.874 13.685 2.894 1.00 80.19 124 ALA A N 1
ATOM 970 C CA . ALA A 1 124 ? 12.029 13.044 3.507 1.00 80.19 124 ALA A CA 1
ATOM 971 C C . ALA A 1 124 ? 12.445 11.784 2.724 1.00 80.19 124 ALA A C 1
ATOM 973 O O . ALA A 1 124 ? 13.589 11.683 2.288 1.00 80.19 124 ALA A O 1
ATOM 974 N N . HIS A 1 125 ? 11.512 10.861 2.500 1.00 81.12 125 HIS A N 1
ATOM 975 C CA . HIS A 1 125 ? 11.735 9.510 1.978 1.00 81.12 125 HIS A CA 1
ATOM 976 C C . HIS A 1 125 ? 11.882 9.409 0.460 1.00 81.12 125 HIS A C 1
ATOM 978 O O . HIS A 1 125 ? 1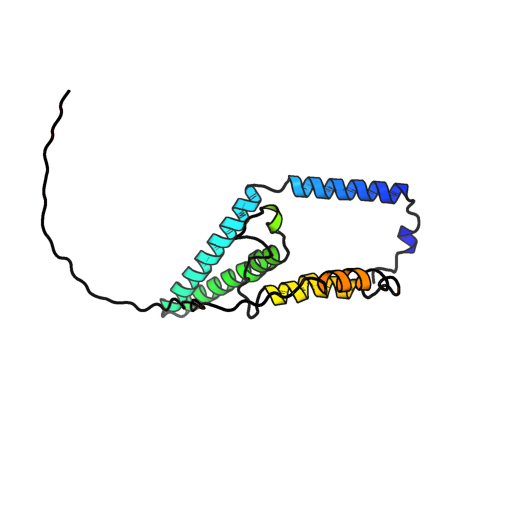2.675 8.598 -0.005 1.00 81.12 125 HIS A O 1
ATOM 984 N N . ASN A 1 126 ? 11.195 10.236 -0.328 1.00 78.88 126 ASN A N 1
ATOM 985 C CA . ASN A 1 126 ? 11.337 10.187 -1.787 1.00 78.88 126 ASN A CA 1
ATOM 986 C C . ASN A 1 126 ? 12.355 11.215 -2.287 1.00 78.88 126 ASN A C 1
ATOM 988 O O . ASN A 1 126 ? 13.150 10.906 -3.171 1.00 78.88 126 ASN A O 1
ATOM 992 N N . TYR A 1 127 ? 12.355 12.428 -1.727 1.00 72.44 127 TYR A N 1
ATOM 993 C CA . TYR A 1 127 ? 13.225 13.507 -2.203 1.00 72.44 127 TYR A CA 1
ATOM 994 C C . TYR A 1 127 ? 14.581 13.523 -1.485 1.00 72.44 127 TYR A C 1
ATOM 996 O O . TYR A 1 127 ? 15.618 13.367 -2.128 1.00 72.44 127 TYR A O 1
ATOM 1004 N N . ARG A 1 128 ? 14.613 13.652 -0.150 1.00 67.88 128 ARG A N 1
ATOM 1005 C CA . ARG A 1 128 ? 15.892 13.767 0.579 1.00 67.88 128 ARG A CA 1
ATOM 1006 C C . ARG A 1 128 ? 16.706 12.477 0.590 1.00 67.88 128 ARG A C 1
ATOM 1008 O O . ARG A 1 128 ? 17.926 12.557 0.513 1.00 67.88 128 ARG A O 1
ATOM 1015 N N . HIS A 1 129 ? 16.070 11.312 0.664 1.00 59.81 129 HIS A N 1
ATOM 1016 C CA . HIS A 1 129 ? 16.782 10.032 0.608 1.00 59.81 129 HIS A CA 1
ATOM 1017 C C . HIS A 1 129 ? 17.394 9.747 -0.775 1.00 59.81 129 HIS A C 1
ATOM 1019 O O . HIS A 1 129 ? 18.464 9.149 -0.834 1.00 59.81 129 HIS A O 1
ATOM 1025 N N . ARG A 1 130 ? 16.783 10.221 -1.874 1.00 54.16 130 ARG A N 1
ATOM 1026 C CA . ARG A 1 130 ? 17.390 10.139 -3.216 1.00 54.16 130 ARG A CA 1
ATOM 1027 C C . ARG A 1 130 ? 18.509 11.166 -3.402 1.00 54.16 130 ARG A C 1
ATOM 1029 O O . ARG A 1 130 ? 19.586 10.809 -3.856 1.00 54.16 130 ARG A O 1
ATOM 1036 N N . LEU A 1 131 ? 18.315 12.405 -2.952 1.00 54.38 131 LEU A N 1
ATOM 1037 C CA . LEU A 1 131 ? 19.339 13.451 -3.087 1.00 54.38 131 LEU A CA 1
ATOM 1038 C C . LEU A 1 131 ? 20.546 13.267 -2.160 1.00 54.38 131 LEU A C 1
ATOM 1040 O O . LEU A 1 131 ? 21.670 13.555 -2.555 1.00 54.38 131 LEU A O 1
ATOM 1044 N N . GLY A 1 132 ? 20.346 12.740 -0.950 1.00 46.56 132 GLY A N 1
ATOM 1045 C CA . GLY A 1 132 ? 21.447 12.398 -0.045 1.00 46.56 132 GLY A CA 1
ATOM 1046 C C . GLY A 1 132 ? 22.329 11.255 -0.567 1.00 46.56 132 GLY A C 1
ATOM 1047 O O . GLY A 1 132 ? 23.486 11.147 -0.163 1.00 46.56 132 GLY A O 1
ATOM 1048 N N . ALA A 1 133 ? 21.811 10.431 -1.486 1.00 43.69 133 ALA A N 1
ATOM 1049 C CA . ALA A 1 133 ? 22.579 9.395 -2.173 1.00 43.69 133 ALA A CA 1
ATOM 1050 C C . ALA A 1 133 ? 23.373 9.942 -3.378 1.00 43.69 133 ALA A C 1
ATOM 1052 O O . ALA A 1 133 ? 24.414 9.388 -3.720 1.00 43.69 133 ALA A O 1
ATOM 1053 N N . GLU A 1 134 ? 22.942 11.055 -3.983 1.00 43.97 134 GLU A N 1
ATOM 1054 C CA . GLU A 1 134 ? 23.653 11.713 -5.093 1.00 43.97 134 GLU A CA 1
ATOM 1055 C C . GLU A 1 134 ? 24.785 12.646 -4.627 1.00 43.97 134 GLU A C 1
ATOM 1057 O O . GLU A 1 134 ? 25.725 12.909 -5.376 1.00 43.97 134 GLU A O 1
ATOM 1062 N N . SER A 1 135 ? 24.775 13.091 -3.367 1.00 42.34 135 SER A N 1
ATOM 1063 C CA . SER A 1 135 ? 25.821 13.961 -2.799 1.00 42.34 135 SER A CA 1
ATOM 1064 C C . SER A 1 135 ? 27.209 13.309 -2.611 1.00 42.34 135 SER A C 1
ATOM 1066 O O . SER A 1 135 ? 28.106 13.928 -2.043 1.00 42.34 135 SER A O 1
ATOM 1068 N N . GLY A 1 136 ? 27.415 12.079 -3.096 1.00 41.53 136 GLY A N 1
ATOM 1069 C CA . GLY A 1 136 ? 28.709 11.387 -3.099 1.00 41.53 136 GLY A CA 1
ATOM 1070 C C . GLY A 1 136 ? 29.596 11.640 -4.327 1.00 41.53 136 GLY A C 1
ATOM 1071 O O . GLY A 1 136 ? 30.720 11.144 -4.347 1.00 41.53 136 GLY A O 1
ATOM 1072 N N . VAL A 1 137 ? 29.135 12.384 -5.341 1.00 43.38 137 VAL A N 1
ATOM 1073 C CA . VAL A 1 137 ? 29.940 12.715 -6.533 1.00 43.38 137 VAL A CA 1
ATOM 1074 C C . VAL A 1 137 ? 30.442 14.161 -6.431 1.00 43.38 137 VAL A C 1
ATOM 1076 O O . VAL A 1 137 ? 29.654 15.096 -6.600 1.00 43.38 137 VAL A O 1
ATOM 1079 N N . PRO A 1 138 ? 31.741 14.401 -6.173 1.00 40.41 138 PRO A N 1
ATOM 1080 C CA . PRO A 1 138 ? 32.280 15.748 -6.186 1.00 40.41 138 PRO A CA 1
ATOM 1081 C C . PRO A 1 138 ? 32.337 16.250 -7.632 1.00 40.41 138 PRO A C 1
ATOM 1083 O O . PRO A 1 138 ? 33.091 15.732 -8.450 1.00 40.41 138 PRO A O 1
ATOM 1086 N N . GLY A 1 139 ? 31.572 17.302 -7.924 1.00 44.97 139 GLY A N 1
ATOM 1087 C CA . GLY A 1 139 ? 31.865 18.206 -9.035 1.00 44.97 139 GLY A CA 1
ATOM 1088 C C . GLY A 1 139 ? 31.055 18.010 -10.314 1.00 44.97 139 GLY A C 1
ATOM 1089 O O . GLY A 1 139 ? 31.608 17.592 -11.324 1.00 44.97 139 GLY A O 1
ATOM 1090 N N . ARG A 1 140 ? 29.782 18.442 -10.330 1.00 46.00 140 ARG A N 1
ATOM 1091 C CA . ARG A 1 140 ? 29.180 19.036 -11.552 1.00 46.00 140 ARG A CA 1
ATOM 1092 C C . ARG A 1 140 ? 27.880 19.843 -11.375 1.00 46.00 140 ARG A C 1
ATOM 1094 O O . ARG A 1 140 ? 27.171 20.035 -12.352 1.00 46.00 140 ARG A O 1
ATOM 1101 N N . GLN A 1 141 ? 27.549 20.351 -10.186 1.00 46.22 141 GLN A N 1
ATOM 1102 C CA . GLN A 1 141 ? 26.262 21.044 -9.944 1.00 46.22 141 GLN A CA 1
ATOM 1103 C C . GLN A 1 141 ? 26.361 22.582 -9.867 1.00 46.22 141 GLN A C 1
ATOM 1105 O O . GLN A 1 141 ? 25.525 23.238 -9.265 1.00 46.22 141 GLN A O 1
ATOM 1110 N N . GLY A 1 142 ? 27.373 23.196 -10.486 1.00 41.44 142 GLY A N 1
ATOM 1111 C CA . GLY A 1 142 ? 27.556 24.655 -10.421 1.00 41.44 142 GLY A CA 1
ATOM 1112 C C . GLY A 1 142 ? 26.748 25.490 -11.425 1.00 41.44 142 GLY A C 1
ATOM 1113 O O . GLY A 1 142 ? 26.755 26.709 -11.314 1.00 41.44 142 GLY A O 1
ATOM 1114 N N . LEU A 1 143 ? 26.093 24.887 -12.426 1.00 42.09 143 LEU A N 1
ATOM 1115 C CA . LEU A 1 143 ? 25.585 25.638 -13.593 1.00 42.09 143 LEU A CA 1
ATOM 1116 C C . LEU A 1 143 ? 24.078 25.513 -13.861 1.00 42.09 143 LEU A C 1
ATOM 1118 O O . LEU A 1 143 ? 23.507 26.405 -14.481 1.00 42.09 143 LEU A O 1
ATOM 1122 N N . SER A 1 144 ? 23.406 24.469 -13.376 1.00 43.72 144 SER A N 1
ATOM 1123 C CA . SER A 1 144 ? 21.960 24.281 -13.584 1.00 43.72 144 SER A CA 1
ATOM 1124 C C . SER A 1 144 ? 21.088 24.985 -12.536 1.00 43.72 144 SER A C 1
ATOM 1126 O O . SER A 1 144 ? 19.962 25.379 -12.842 1.00 43.72 144 SER A O 1
ATOM 1128 N N . ASP A 1 145 ? 21.611 25.206 -11.327 1.00 45.66 145 ASP A N 1
ATOM 1129 C CA . ASP A 1 145 ? 20.833 25.769 -10.213 1.00 45.66 145 ASP A CA 1
ATOM 1130 C C . ASP A 1 145 ? 20.634 27.287 -10.312 1.00 45.66 145 ASP A C 1
ATOM 1132 O O . ASP A 1 145 ? 19.608 27.805 -9.868 1.00 45.66 145 ASP A O 1
ATOM 1136 N N . LEU A 1 146 ? 21.542 28.001 -10.983 1.00 43.88 146 LEU A N 1
ATOM 1137 C CA . LEU A 1 146 ? 21.388 29.439 -11.224 1.00 43.88 146 LEU A CA 1
ATOM 1138 C C . LEU A 1 146 ? 20.283 29.738 -12.252 1.00 43.88 146 LEU A C 1
ATOM 1140 O O . LEU A 1 146 ? 19.528 30.688 -12.077 1.00 43.88 146 LEU A O 1
ATOM 1144 N N . SER A 1 147 ? 20.095 28.882 -13.262 1.00 41.31 147 SER A N 1
ATOM 1145 C CA . SER A 1 147 ? 19.088 29.115 -14.309 1.00 41.31 147 SER A CA 1
ATOM 1146 C C . SER A 1 147 ? 17.645 28.893 -13.825 1.00 41.31 147 SER A C 1
ATOM 1148 O O . SER A 1 147 ? 16.732 29.616 -14.229 1.00 41.31 147 SER A O 1
ATOM 1150 N N . ARG A 1 148 ? 17.411 27.936 -12.912 1.00 40.75 148 ARG A N 1
ATOM 1151 C CA . ARG A 1 148 ? 16.055 27.641 -12.407 1.00 40.75 148 ARG A CA 1
ATOM 1152 C C . ARG A 1 148 ? 15.618 28.563 -11.264 1.00 40.75 148 ARG A C 1
ATOM 1154 O O . ARG A 1 148 ? 14.420 28.797 -11.107 1.00 40.75 148 ARG A O 1
ATOM 1161 N N . ALA A 1 149 ? 16.567 29.106 -10.499 1.00 44.06 149 ALA A N 1
ATOM 1162 C CA . ALA A 1 149 ? 16.282 30.098 -9.465 1.00 44.06 149 ALA A CA 1
ATOM 1163 C C . ALA A 1 149 ? 15.864 31.453 -10.067 1.00 44.06 149 ALA A C 1
ATOM 1165 O O . ALA A 1 149 ? 14.913 32.062 -9.578 1.00 44.06 149 ALA A O 1
ATOM 1166 N N . GLU A 1 150 ? 16.484 31.884 -11.173 1.00 43.25 150 GLU A N 1
ATOM 1167 C CA . GLU A 1 150 ? 16.099 33.131 -11.856 1.00 43.25 150 GLU A CA 1
ATOM 1168 C C . GLU A 1 150 ? 14.716 33.046 -12.518 1.00 43.25 150 GLU A C 1
ATOM 1170 O O . GLU A 1 150 ? 13.944 34.004 -12.470 1.00 43.25 150 GLU A O 1
ATOM 1175 N N . SER A 1 151 ? 14.336 31.881 -13.056 1.00 39.47 151 SER A N 1
ATOM 1176 C CA . SER A 1 151 ? 13.025 31.709 -13.699 1.00 39.47 151 SER A CA 1
ATOM 1177 C C . SER A 1 151 ? 11.854 31.757 -12.703 1.00 39.47 151 SER A C 1
ATOM 1179 O O . SER A 1 151 ? 10.770 32.230 -13.040 1.00 39.47 151 SER A O 1
ATOM 1181 N N . SER A 1 152 ? 12.072 31.348 -11.446 1.00 40.56 152 SER A N 1
ATOM 1182 C CA . SER A 1 152 ? 11.037 31.406 -10.403 1.00 40.56 152 SER A CA 1
ATOM 1183 C C . SER A 1 152 ? 10.898 32.785 -9.743 1.00 40.56 152 SER A C 1
ATOM 1185 O O . SER A 1 152 ? 9.891 33.028 -9.079 1.00 40.56 152 SER A O 1
ATOM 1187 N N . ALA A 1 153 ? 11.873 33.684 -9.908 1.00 43.19 153 ALA A N 1
ATOM 1188 C CA . ALA A 1 153 ? 11.876 35.009 -9.283 1.00 43.19 153 ALA A CA 1
ATOM 1189 C C . ALA A 1 153 ? 11.167 36.097 -10.118 1.00 43.19 153 ALA A C 1
ATOM 1191 O O . ALA A 1 153 ? 10.974 37.208 -9.627 1.00 43.19 153 ALA A O 1
ATOM 1192 N N . MET A 1 154 ? 10.754 35.797 -11.358 1.00 36.81 154 MET A N 1
ATOM 1193 C CA . MET A 1 154 ? 10.301 36.805 -12.331 1.00 36.81 154 MET A CA 1
ATOM 1194 C C . MET A 1 154 ? 8.796 36.763 -12.670 1.00 36.81 154 MET A C 1
ATOM 1196 O O . MET A 1 154 ? 8.382 37.253 -13.719 1.00 36.81 154 MET A O 1
ATOM 1200 N N . ALA A 1 155 ? 7.956 36.210 -11.786 1.00 36.75 155 ALA A N 1
ATOM 1201 C CA . ALA A 1 155 ? 6.495 36.292 -11.905 1.00 36.75 155 ALA A CA 1
ATOM 1202 C C . ALA A 1 155 ? 5.941 37.445 -11.033 1.00 36.75 155 ALA A C 1
ATOM 1204 O O . ALA A 1 155 ? 6.182 37.456 -9.824 1.00 36.75 155 ALA A O 1
ATOM 1205 N N . PRO A 1 156 ? 5.207 38.430 -11.591 1.00 37.28 156 PRO A N 1
ATOM 1206 C CA . PRO A 1 156 ? 4.790 39.607 -10.835 1.00 37.28 156 PRO A CA 1
ATOM 1207 C C . PRO A 1 156 ? 3.639 39.304 -9.862 1.00 37.28 156 PRO A C 1
ATOM 1209 O O . PRO A 1 156 ? 2.570 38.826 -10.245 1.00 37.28 156 PRO A O 1
ATOM 1212 N N . HIS A 1 157 ? 3.852 39.660 -8.593 1.00 35.38 157 HIS A N 1
ATOM 1213 C CA . HIS A 1 157 ? 2.833 39.737 -7.550 1.00 35.38 157 HIS A CA 1
ATOM 1214 C C . HIS A 1 157 ? 1.781 40.810 -7.884 1.00 35.38 157 HIS A C 1
ATOM 1216 O O . HIS A 1 157 ? 2.064 42.005 -7.820 1.00 35.38 157 HIS A O 1
ATOM 1222 N N . ALA A 1 158 ? 0.543 40.392 -8.156 1.00 31.44 158 ALA A N 1
ATOM 1223 C CA . ALA A 1 158 ? -0.626 41.271 -8.154 1.00 31.44 158 ALA A CA 1
ATOM 1224 C C . ALA A 1 158 ? -1.499 40.972 -6.924 1.00 31.44 158 ALA A C 1
ATOM 1226 O O . ALA A 1 158 ? -2.208 39.969 -6.857 1.00 31.44 158 ALA A O 1
ATOM 1227 N N . HIS A 1 159 ? -1.433 41.865 -5.937 1.00 34.75 159 HIS A N 1
ATOM 1228 C CA . HIS A 1 159 ? -2.328 41.914 -4.783 1.00 34.75 159 HIS A CA 1
ATOM 1229 C C . HIS A 1 159 ? -3.744 42.320 -5.225 1.00 34.75 159 HIS A C 1
ATOM 1231 O O . HIS A 1 159 ? -3.928 43.388 -5.813 1.00 34.75 159 HIS A O 1
ATOM 1237 N N . ARG A 1 160 ? -4.769 41.545 -4.851 1.00 29.70 160 ARG A N 1
ATOM 1238 C CA . ARG A 1 160 ? -6.128 42.079 -4.674 1.00 29.70 160 ARG A CA 1
ATOM 1239 C C . ARG A 1 160 ? -6.868 41.321 -3.577 1.00 29.70 160 ARG A C 1
ATOM 1241 O O . ARG A 1 160 ? -7.159 40.138 -3.701 1.00 29.70 160 ARG A O 1
ATOM 1248 N N . GLU A 1 161 ? -7.158 42.032 -2.494 1.00 37.06 161 GLU A N 1
ATOM 1249 C CA . GLU A 1 161 ? -8.007 41.568 -1.403 1.00 37.06 161 GLU A CA 1
ATOM 1250 C C . GLU A 1 161 ? -9.464 41.371 -1.846 1.00 37.06 161 GLU A C 1
ATOM 1252 O O . GLU A 1 161 ? -10.016 42.220 -2.552 1.00 37.06 161 GLU A O 1
ATOM 1257 N N . ARG A 1 162 ? -10.097 40.298 -1.349 1.00 33.72 162 ARG A N 1
ATOM 1258 C CA . ARG A 1 162 ? -11.359 40.283 -0.570 1.00 33.72 162 ARG A CA 1
ATOM 1259 C C . ARG A 1 162 ? -11.993 38.887 -0.610 1.00 33.72 162 ARG A C 1
ATOM 1261 O O . ARG A 1 162 ? -12.287 38.373 -1.680 1.00 33.72 162 ARG A O 1
ATOM 1268 N N . GLY A 1 163 ? -12.344 38.368 0.570 1.00 28.70 163 GLY A N 1
ATOM 1269 C CA . GLY A 1 163 ? -13.533 37.524 0.729 1.00 28.70 163 GLY A CA 1
ATOM 1270 C C . GLY A 1 163 ? -13.323 36.085 1.209 1.00 28.70 163 GLY A C 1
ATOM 1271 O O . GLY A 1 163 ? -13.142 35.183 0.408 1.00 28.70 163 GLY A O 1
ATOM 1272 N N . ARG A 1 164 ? -13.571 35.889 2.514 1.00 32.19 164 ARG A N 1
ATOM 1273 C CA . ARG A 1 164 ? -14.301 34.743 3.096 1.00 32.19 164 ARG A CA 1
ATOM 1274 C C . ARG A 1 164 ? -13.594 33.370 3.094 1.00 32.19 164 ARG A C 1
ATOM 1276 O O . ARG A 1 164 ? -13.727 32.578 2.172 1.00 32.19 164 ARG A O 1
ATOM 1283 N N . GLN A 1 165 ? -12.969 33.036 4.226 1.00 30.77 165 GLN A N 1
ATOM 1284 C CA . GLN A 1 165 ? -12.684 31.645 4.608 1.00 30.77 165 GLN A CA 1
ATOM 1285 C C . GLN A 1 165 ? -14.001 30.881 4.849 1.00 30.77 165 GLN A C 1
ATOM 1287 O O . GLN A 1 165 ? -14.831 31.364 5.627 1.00 30.77 165 GLN A O 1
ATOM 1292 N N . PRO A 1 166 ? -14.212 29.683 4.277 1.00 35.34 166 PRO A N 1
ATOM 1293 C CA . PRO A 1 166 ? -15.137 28.722 4.850 1.00 35.34 166 PRO A CA 1
ATOM 1294 C C . PRO A 1 166 ? -14.402 27.882 5.902 1.00 35.34 166 PRO A C 1
ATOM 1296 O O . PRO A 1 166 ? -13.386 27.246 5.632 1.00 35.34 166 PRO A O 1
ATOM 1299 N N . ALA A 1 167 ? -14.938 27.911 7.120 1.00 34.47 167 ALA A N 1
ATOM 1300 C CA . ALA A 1 167 ? -14.503 27.098 8.242 1.00 34.47 167 ALA A CA 1
ATOM 1301 C C . ALA A 1 167 ? -14.558 25.598 7.908 1.00 34.47 167 ALA A C 1
ATOM 1303 O O . ALA A 1 167 ? -15.563 25.097 7.394 1.00 34.47 167 ALA A O 1
ATOM 1304 N N . ALA A 1 168 ? -13.492 24.883 8.267 1.00 36.38 168 ALA A N 1
ATOM 1305 C CA . ALA A 1 168 ? -13.460 23.431 8.318 1.00 36.38 168 ALA A CA 1
ATOM 1306 C C . ALA A 1 168 ? -14.561 22.929 9.270 1.00 36.38 168 ALA A C 1
ATOM 1308 O O . ALA A 1 168 ? -14.549 23.215 10.468 1.00 36.38 168 ALA A O 1
ATOM 1309 N N . LYS A 1 169 ? -15.542 22.193 8.738 1.00 31.08 169 LYS A N 1
ATOM 1310 C CA . LYS A 1 169 ? -16.518 21.467 9.554 1.00 31.08 169 LYS A CA 1
ATOM 1311 C C . LYS A 1 169 ? -15.878 20.172 10.048 1.00 31.08 169 LYS A C 1
ATOM 1313 O O . LYS A 1 169 ? -15.814 19.192 9.315 1.00 31.08 169 LYS A O 1
ATOM 1318 N N . CYS A 1 170 ? -15.476 20.162 11.314 1.00 28.80 170 CYS A N 1
ATOM 1319 C CA . CYS A 1 170 ? -15.376 18.935 12.096 1.00 28.80 170 CYS A CA 1
ATOM 1320 C C . CYS A 1 170 ? -16.781 18.321 12.207 1.00 28.80 170 CYS A C 1
ATOM 1322 O O . CYS A 1 170 ? -17.666 18.901 12.838 1.00 28.80 170 CYS A O 1
ATOM 1324 N N . VAL A 1 171 ? -17.008 17.163 11.587 1.00 38.53 171 VAL A N 1
ATOM 1325 C CA . VAL A 1 171 ? -18.234 16.379 11.787 1.00 38.53 171 VAL A CA 1
ATOM 1326 C C . VAL A 1 171 ? -18.101 15.639 13.116 1.00 38.53 171 VAL A C 1
ATOM 1328 O O . VAL A 1 171 ? -17.508 14.570 13.204 1.00 38.53 171 VAL A O 1
ATOM 1331 N N . GLY A 1 172 ? -18.618 16.262 14.174 1.00 30.20 172 GLY A N 1
ATOM 1332 C CA . GLY A 1 172 ? -18.837 15.635 15.471 1.00 30.20 172 GLY A CA 1
ATOM 1333 C C . GLY A 1 172 ? -20.190 14.930 15.498 1.00 30.20 172 GLY A C 1
ATOM 1334 O O . GLY A 1 172 ? -21.230 15.562 15.322 1.00 30.20 172 GLY A O 1
ATOM 1335 N N . LEU A 1 173 ? -20.163 13.623 15.743 1.00 35.53 173 LEU A N 1
ATOM 1336 C CA . LEU A 1 173 ? -21.320 12.804 16.093 1.00 35.53 173 LEU A CA 1
ATOM 1337 C C . LEU A 1 173 ? -21.997 13.360 17.360 1.00 35.53 173 LEU A C 1
ATOM 1339 O O . LEU A 1 173 ? -21.423 13.319 18.447 1.00 35.53 173 LEU A O 1
ATOM 1343 N N . ARG A 1 174 ? -23.238 13.835 17.234 1.0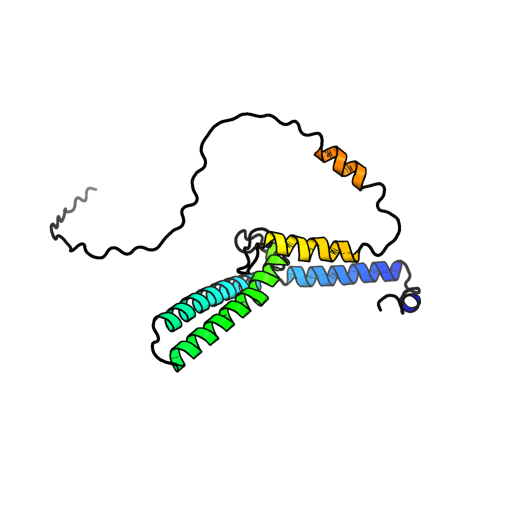0 35.53 174 ARG A N 1
ATOM 1344 C CA . ARG A 1 174 ? -24.203 13.902 18.338 1.00 35.53 174 ARG A CA 1
ATOM 1345 C C . ARG A 1 174 ? -25.510 13.291 17.859 1.00 35.53 174 ARG A C 1
ATOM 1347 O O . ARG A 1 174 ? -26.052 13.703 16.838 1.00 35.53 174 ARG A O 1
ATOM 1354 N N . GLY A 1 175 ? -25.945 12.259 18.572 1.00 32.31 175 GLY A N 1
ATOM 1355 C CA . GLY A 1 175 ? -27.243 11.641 18.371 1.00 32.31 175 GLY A CA 1
ATOM 1356 C C . GLY A 1 175 ? -28.348 12.522 18.930 1.00 32.31 175 GLY A C 1
ATOM 1357 O O . GLY A 1 175 ? -28.170 13.119 19.986 1.00 32.31 175 GLY A O 1
ATOM 1358 N N . ASP A 1 176 ? -29.483 12.527 18.241 1.00 33.19 176 ASP A N 1
ATOM 1359 C CA . ASP A 1 176 ? -30.760 12.914 18.817 1.00 33.19 176 ASP A CA 1
ATOM 1360 C C . ASP A 1 176 ? -31.772 11.801 18.550 1.00 33.19 176 ASP A C 1
ATOM 1362 O O . ASP A 1 176 ? -32.156 11.482 17.422 1.00 33.19 176 ASP A O 1
ATOM 1366 N N . LEU A 1 177 ? -32.137 11.175 19.661 1.00 34.28 177 LEU A N 1
ATOM 1367 C CA . LEU A 1 177 ? -33.279 10.304 19.839 1.00 34.28 177 LEU A CA 1
ATOM 1368 C C . LEU A 1 177 ? -34.571 11.141 19.716 1.00 34.28 177 LEU A C 1
ATOM 1370 O O . LEU A 1 177 ? -34.605 12.296 20.125 1.00 34.28 177 LEU A O 1
ATOM 1374 N N . LEU A 1 178 ? -35.655 10.478 19.294 1.00 38.66 178 LEU A N 1
ATOM 1375 C CA . LEU A 1 178 ? -37.073 10.852 19.464 1.00 38.66 178 LEU A CA 1
ATOM 1376 C C . LEU A 1 178 ? -37.692 11.826 18.441 1.00 38.66 178 LEU A C 1
ATOM 1378 O O . LEU A 1 178 ? -37.858 13.019 18.683 1.00 38.66 178 LEU A O 1
ATOM 1382 N N . ARG A 1 179 ? -38.281 11.252 17.381 1.00 35.16 179 ARG A N 1
ATOM 1383 C CA . ARG A 1 179 ? -39.573 11.740 16.869 1.00 35.16 179 ARG A CA 1
ATOM 1384 C C . ARG A 1 179 ? -40.431 10.584 16.346 1.00 35.16 179 ARG A C 1
ATOM 1386 O O . ARG A 1 179 ? -40.039 9.856 15.443 1.00 35.16 179 ARG A O 1
ATOM 1393 N N . THR A 1 180 ? -41.584 10.401 16.977 1.00 36.06 180 THR A N 1
ATOM 1394 C CA . THR A 1 180 ? -42.617 9.399 16.678 1.00 36.06 180 THR A CA 1
ATOM 1395 C C . THR A 1 180 ? -43.419 9.745 15.408 1.00 36.06 180 THR A C 1
ATOM 1397 O O . THR A 1 180 ? -43.405 10.899 14.970 1.00 36.06 180 THR A O 1
ATOM 1400 N N . PRO A 1 181 ? -44.126 8.772 14.792 1.00 41.00 181 PRO A N 1
ATOM 1401 C CA . PRO A 1 181 ? -44.731 8.931 13.471 1.00 41.00 181 PRO A CA 1
ATOM 1402 C C . PRO A 1 181 ? -46.157 9.494 13.549 1.00 41.00 181 PRO A C 1
ATOM 1404 O O . PRO A 1 181 ? -46.939 9.107 14.419 1.00 41.00 181 PRO A O 1
ATOM 1407 N N . ARG A 1 182 ? -46.545 10.345 12.588 1.00 35.66 182 ARG A N 1
ATOM 1408 C CA . ARG A 1 182 ? -47.949 10.740 12.380 1.00 35.66 182 ARG A CA 1
ATOM 1409 C C . ARG A 1 182 ? -48.466 10.168 11.055 1.00 35.66 182 ARG A C 1
ATOM 1411 O O . ARG A 1 182 ? -47.922 10.449 9.995 1.00 35.66 182 ARG A O 1
ATOM 1418 N N . ARG A 1 183 ? -49.497 9.324 11.171 1.00 36.50 183 ARG A N 1
ATOM 1419 C CA . ARG A 1 183 ? -50.313 8.704 10.110 1.00 36.50 183 ARG A CA 1
ATOM 1420 C C . ARG A 1 183 ? -51.189 9.720 9.356 1.00 36.50 183 ARG A C 1
ATOM 1422 O O . ARG A 1 183 ? -51.646 10.685 9.963 1.00 36.50 183 ARG A O 1
ATOM 1429 N N . GLY A 1 184 ? -51.556 9.341 8.125 1.00 32.34 184 GLY A N 1
ATOM 1430 C CA . GLY A 1 184 ? -52.710 9.825 7.340 1.00 32.34 184 GLY A CA 1
ATOM 1431 C C . GLY A 1 184 ? -52.285 10.753 6.194 1.00 32.34 184 GLY A C 1
ATOM 1432 O O . GLY A 1 184 ? -51.517 11.667 6.437 1.00 32.34 184 GLY A O 1
ATOM 1433 N N . HIS A 1 185 ? -52.687 10.604 4.932 1.00 35.28 185 HIS A N 1
ATOM 1434 C CA . HIS A 1 185 ? -53.834 9.920 4.339 1.00 35.28 185 HIS A CA 1
ATOM 1435 C C . HIS A 1 185 ? -53.487 9.398 2.933 1.00 35.28 185 HIS A C 1
ATOM 1437 O O . HIS A 1 185 ? -52.735 10.013 2.185 1.00 35.28 185 HIS A O 1
ATOM 1443 N N . THR A 1 186 ? -54.082 8.258 2.596 1.00 38.34 186 THR A N 1
ATOM 1444 C CA . THR A 1 186 ? -54.272 7.721 1.246 1.00 38.34 186 THR A CA 1
ATOM 1445 C C . THR A 1 186 ? -55.042 8.691 0.356 1.00 38.34 186 THR A C 1
ATOM 1447 O O . THR A 1 186 ? -56.137 9.102 0.734 1.00 38.34 186 THR A O 1
ATOM 1450 N N . GLU A 1 187 ? -54.558 8.926 -0.863 1.00 38.25 187 GLU A N 1
ATOM 1451 C CA . GLU A 1 187 ? -55.422 9.327 -1.972 1.00 38.25 187 GLU A CA 1
ATOM 1452 C C . GLU A 1 187 ? -55.042 8.545 -3.235 1.00 38.25 187 GLU A C 1
ATOM 1454 O O . GLU A 1 187 ? -53.978 8.704 -3.832 1.00 38.25 187 GLU A O 1
ATOM 1459 N N . VAL A 1 188 ? -55.931 7.617 -3.583 1.00 41.53 188 VAL A N 1
ATOM 1460 C CA . VAL A 1 188 ? -55.955 6.862 -4.832 1.00 41.53 188 VAL A CA 1
ATOM 1461 C C . VAL A 1 188 ? -56.540 7.793 -5.887 1.00 41.53 188 VAL A C 1
ATOM 1463 O O . VAL A 1 188 ? -57.709 8.160 -5.780 1.00 41.53 188 VAL A O 1
ATOM 1466 N N . ARG A 1 189 ? -55.772 8.163 -6.920 1.00 41.88 189 ARG A N 1
ATOM 1467 C CA . ARG A 1 189 ? -56.326 8.868 -8.084 1.00 41.88 189 ARG A CA 1
ATOM 1468 C C . ARG A 1 189 ? -56.359 7.961 -9.306 1.00 41.88 189 ARG A C 1
ATOM 1470 O O . ARG A 1 189 ? -55.349 7.420 -9.745 1.00 41.88 189 ARG A O 1
ATOM 1477 N N . ALA A 1 190 ? -57.580 7.791 -9.795 1.00 41.56 190 ALA A N 1
ATOM 1478 C CA . ALA A 1 190 ? -57.987 6.920 -10.877 1.00 41.56 190 ALA A CA 1
ATOM 1479 C C . ALA A 1 190 ? -57.491 7.362 -12.267 1.00 41.56 190 ALA A C 1
ATOM 1481 O O . ALA A 1 190 ? -57.156 8.519 -12.515 1.00 41.56 190 ALA A O 1
ATOM 1482 N N . ARG A 1 191 ? -57.515 6.363 -13.155 1.00 46.50 191 ARG A N 1
ATOM 1483 C CA . ARG A 1 191 ? -57.263 6.344 -14.601 1.00 46.50 191 ARG A CA 1
ATOM 1484 C C . ARG A 1 191 ? -57.833 7.543 -15.374 1.00 46.50 191 ARG A C 1
ATOM 1486 O O . ARG A 1 191 ? -58.979 7.927 -15.156 1.00 46.50 191 ARG A O 1
ATOM 1493 N N . ARG A 1 192 ? -57.123 7.946 -16.434 1.00 45.62 192 ARG A N 1
ATOM 1494 C CA . ARG A 1 192 ? -57.745 8.340 -17.709 1.00 45.62 192 ARG A CA 1
ATOM 1495 C C . ARG A 1 192 ? -56.858 7.917 -18.882 1.00 45.62 192 ARG A C 1
ATOM 1497 O O . ARG A 1 192 ? -55.766 8.436 -19.067 1.00 45.62 192 ARG A O 1
ATOM 1504 N N . THR A 1 193 ? -57.340 6.930 -19.624 1.00 45.16 193 THR A N 1
ATOM 1505 C CA . THR A 1 193 ? -56.896 6.525 -20.961 1.00 45.16 193 THR A CA 1
ATOM 1506 C C . THR A 1 193 ? -57.730 7.281 -21.995 1.00 45.16 193 THR A C 1
ATOM 1508 O O . THR A 1 193 ? -58.946 7.101 -22.007 1.00 45.16 193 THR A O 1
ATOM 1511 N N . GLU A 1 194 ? -57.101 8.067 -22.863 1.00 52.19 194 GLU A N 1
ATOM 1512 C CA . GLU A 1 194 ? -57.638 8.540 -24.153 1.00 52.19 194 GLU A CA 1
ATOM 1513 C C . GLU A 1 194 ? -56.470 8.410 -25.147 1.00 52.19 194 GLU A C 1
ATOM 1515 O O . GLU A 1 194 ? -55.384 8.895 -24.849 1.00 52.19 194 GLU A O 1
ATOM 1520 N N . ARG A 1 195 ? -56.540 7.382 -26.005 1.00 51.09 195 ARG A N 1
ATOM 1521 C CA . ARG A 1 195 ? -56.721 7.445 -27.471 1.00 51.09 195 ARG A CA 1
ATOM 1522 C C . ARG A 1 195 ? -55.498 7.945 -28.230 1.00 51.09 195 ARG A C 1
ATOM 1524 O O . ARG A 1 195 ? -55.150 9.128 -28.075 1.00 51.09 195 ARG A O 1
#

Secondary structure (DSSP, 8-state):
--SS-HHHHTT--HHHHHHHHHHHHHHHHHHHHH-SHHHHHHHHHHHHHHHHHHHHHHHHHHH--SHHHHHHHHHHHHHHHHIIIIIIIHHHHTTTTGGG--TTS-TTT----SSS-HHHHHIIIIIIHHHHHHTTS-S--SSHHHHHHHHHT-S---------PPPP---------------------------

Sequence (195 aa):
MAITDAAEYAHLREADLEALGVALEAIRRDIENSRGEHDRTYIQRAIAFQRGLDLAARLVIAASRSGPGWALGTAALATAKSIENMELGHNICHGQWDWMNDPEIHSSTWEWDMVGVSSQWRYAHNYRHRLGAESGVPGRQGLSDLSRAESSAMAPHAHRERGRQPAAKCVGLRGDLLRTPRRGHTEVRARRTER

pLDDT: mean 73.03, std 26.07, range [28.7, 98.44]

Foldseek 3Di:
DPCPCVVVCVPQDPVNVVVVVVVVVVVVVVVVVVDDDVVVVVLVVLVVQLVVLLVVLVVQCVPDPDPVSVVVSVVSNVVSLVSLVPVQLVCQLVQVPCVVVDQDRHNVNDFRPDPDTSVVCSCVPVPVVVVVVVVPDPDDDPPPVVVVVVVVVPDDDDDDDDDDDDDDDDPDDDDDDDDDDDDDDDDDDDDDDDD